Protein AF-A0A6A0AHC2-F1 (afdb_monomer)

pLDDT: mean 80.72, std 9.91, range [46.94, 94.19]

Structure (mmCIF, N/CA/C/O backbone):
data_AF-A0A6A0AHC2-F1
#
_entry.id   AF-A0A6A0AHC2-F1
#
loop_
_atom_site.group_PDB
_atom_site.id
_atom_site.type_symbol
_atom_site.label_atom_id
_atom_site.label_alt_id
_atom_site.label_comp_id
_atom_site.label_asym_id
_atom_site.label_entity_id
_atom_site.label_seq_id
_atom_site.pdbx_PDB_ins_code
_atom_site.Cartn_x
_atom_site.Cartn_y
_atom_site.Cartn_z
_atom_site.occupancy
_atom_site.B_iso_or_equiv
_atom_site.auth_seq_id
_atom_site.auth_comp_id
_atom_site.auth_asym_id
_atom_site.auth_atom_id
_atom_site.pdbx_PDB_model_num
ATOM 1 N N . ILE A 1 1 ? 33.670 33.023 11.248 1.00 64.44 1 ILE A N 1
ATOM 2 C CA . ILE A 1 1 ? 32.569 33.048 10.247 1.00 64.44 1 ILE A CA 1
ATOM 3 C C . ILE A 1 1 ? 31.585 31.890 10.475 1.00 64.44 1 ILE A C 1
ATOM 5 O O . ILE A 1 1 ? 30.412 32.166 10.676 1.00 64.44 1 ILE A O 1
ATOM 9 N N . HIS A 1 2 ? 32.031 30.631 10.586 1.00 77.00 2 HIS A N 1
ATOM 10 C CA . HIS A 1 2 ? 31.143 29.477 10.857 1.00 77.00 2 HIS A CA 1
ATOM 11 C C . HIS A 1 2 ? 30.308 29.580 12.150 1.00 77.00 2 HIS A C 1
ATOM 13 O O . HIS A 1 2 ? 29.114 29.308 12.127 1.00 77.00 2 HIS A O 1
ATOM 19 N N . TRP A 1 3 ? 30.888 30.061 13.255 1.00 86.94 3 TRP A N 1
ATOM 20 C CA . TRP A 1 3 ? 30.164 30.239 14.526 1.00 86.94 3 TRP A CA 1
ATOM 21 C C . TRP A 1 3 ? 28.989 31.235 14.431 1.00 86.94 3 TRP A C 1
ATOM 23 O O . TRP A 1 3 ? 27.957 31.042 15.065 1.00 86.94 3 TRP A O 1
ATOM 33 N N . PHE A 1 4 ? 29.102 32.272 13.593 1.00 85.88 4 PHE A N 1
ATOM 34 C CA . PHE A 1 4 ? 28.023 33.245 13.375 1.00 85.88 4 PHE A CA 1
ATOM 35 C C . PHE A 1 4 ? 26.820 32.609 12.658 1.00 85.88 4 PHE A C 1
ATOM 37 O O . PHE A 1 4 ? 25.674 32.862 13.017 1.00 85.88 4 PHE A O 1
ATOM 44 N N . SER A 1 5 ? 27.081 31.716 11.696 1.00 84.19 5 SER A N 1
ATOM 45 C CA . SER A 1 5 ? 26.040 30.938 11.013 1.00 84.19 5 SER A CA 1
ATOM 46 C C . SER A 1 5 ? 25.362 29.930 11.952 1.00 84.19 5 SER A C 1
ATOM 48 O O . SER A 1 5 ? 24.139 29.801 11.915 1.00 84.19 5 SER A O 1
ATOM 50 N N . ILE A 1 6 ? 26.123 29.295 12.854 1.00 89.31 6 ILE A N 1
ATOM 51 C CA . ILE A 1 6 ? 25.583 28.384 13.879 1.00 89.31 6 ILE A CA 1
ATOM 52 C C . ILE A 1 6 ? 24.640 29.132 14.827 1.00 89.31 6 ILE A C 1
ATOM 54 O O . ILE A 1 6 ? 23.524 28.674 15.062 1.00 89.31 6 ILE A O 1
ATOM 58 N N . ILE A 1 7 ? 25.041 30.308 15.321 1.00 93.56 7 ILE A N 1
ATOM 59 C CA . ILE A 1 7 ? 24.177 31.125 16.184 1.00 93.56 7 ILE A CA 1
ATOM 60 C C . ILE A 1 7 ? 22.896 31.525 15.448 1.00 93.56 7 ILE A C 1
ATOM 62 O O . ILE A 1 7 ? 21.807 31.364 15.993 1.00 93.56 7 ILE A O 1
ATOM 66 N N . ASN A 1 8 ? 23.006 32.015 14.213 1.00 86.06 8 ASN A N 1
ATOM 67 C CA . ASN A 1 8 ? 21.842 32.460 13.448 1.00 86.06 8 ASN A CA 1
ATOM 68 C C . ASN A 1 8 ? 20.851 31.309 13.174 1.00 86.06 8 ASN A C 1
ATOM 70 O O . ASN A 1 8 ? 19.637 31.479 13.291 1.00 86.06 8 ASN A O 1
ATOM 74 N N . SER A 1 9 ? 21.363 30.111 12.880 1.00 89.75 9 SER A N 1
ATOM 75 C CA . SER A 1 9 ? 20.544 28.903 12.716 1.00 89.75 9 SER A CA 1
ATOM 76 C C . SER A 1 9 ? 19.849 28.498 14.025 1.00 89.75 9 SER A C 1
ATOM 78 O O . SER A 1 9 ? 18.638 28.295 14.051 1.00 89.75 9 SER A O 1
ATOM 80 N N . CYS A 1 10 ? 20.562 28.492 15.156 1.00 90.56 10 CYS A N 1
ATOM 81 C CA . CYS A 1 10 ? 19.955 28.200 16.459 1.00 90.56 10 CYS A CA 1
ATOM 82 C C . CYS A 1 10 ? 18.846 29.198 16.829 1.00 90.56 10 CYS A C 1
ATOM 84 O O . CYS A 1 10 ? 17.780 28.797 17.297 1.00 90.56 10 CYS A O 1
ATOM 86 N N . VAL A 1 11 ? 19.068 30.495 16.599 1.00 92.88 11 VAL A N 1
ATOM 87 C CA . VAL A 1 11 ? 18.078 31.540 16.901 1.00 92.88 11 VAL A CA 1
ATOM 88 C C . VAL A 1 11 ? 16.830 31.382 16.033 1.00 92.88 11 VAL A C 1
ATOM 90 O O . VAL A 1 11 ? 15.716 31.427 16.551 1.00 92.88 11 VAL A O 1
ATOM 93 N N . THR A 1 12 ? 16.987 31.140 14.730 1.00 89.31 12 THR A N 1
ATOM 94 C CA . THR A 1 12 ? 15.845 30.945 13.820 1.00 89.31 12 THR A CA 1
ATOM 95 C C . THR A 1 12 ? 15.026 29.702 14.173 1.00 89.31 12 THR A C 1
ATOM 97 O O . THR A 1 12 ? 13.798 29.777 14.204 1.00 89.31 12 THR A O 1
ATOM 100 N N . VAL A 1 13 ? 15.670 28.592 14.544 1.00 91.56 13 VAL A N 1
ATOM 101 C CA . VAL A 1 13 ? 14.980 27.373 15.001 1.00 91.56 13 VAL A CA 1
ATOM 102 C C . VAL A 1 13 ? 14.196 27.617 16.294 1.00 91.56 13 VAL A C 1
ATOM 104 O O . VAL A 1 13 ? 13.041 27.198 16.398 1.00 91.56 13 VAL A O 1
ATOM 107 N N . LEU A 1 14 ? 14.767 28.333 17.267 1.00 92.56 14 LEU A N 1
ATOM 108 C CA . LEU A 1 14 ? 14.075 28.650 18.523 1.00 92.56 14 LEU A CA 1
ATOM 109 C C . LEU A 1 14 ? 12.879 29.586 18.307 1.00 92.56 14 LEU A C 1
ATOM 111 O O . LEU A 1 14 ? 11.823 29.387 18.906 1.00 92.56 14 LEU A O 1
ATOM 115 N N . LEU A 1 15 ? 13.004 30.572 17.418 1.00 89.94 15 LEU A N 1
ATOM 116 C CA . LEU A 1 15 ? 11.898 31.473 17.091 1.00 89.94 15 LEU A CA 1
ATOM 117 C C . LEU A 1 15 ? 10.761 30.747 16.364 1.00 89.94 15 LEU A C 1
ATOM 119 O O . LEU A 1 15 ? 9.598 30.932 16.719 1.00 89.94 15 LEU A O 1
ATOM 123 N N . LEU A 1 16 ? 11.080 29.887 15.392 1.00 87.12 16 LEU A N 1
ATOM 124 C CA . LEU A 1 16 ? 10.077 29.110 14.658 1.00 87.12 16 LEU A CA 1
ATOM 125 C C . LEU A 1 16 ? 9.365 28.095 15.558 1.00 87.12 16 LEU A C 1
ATOM 127 O O . LEU A 1 16 ? 8.139 27.993 15.522 1.00 87.12 16 LEU A O 1
ATOM 131 N N . THR A 1 17 ? 10.110 27.381 16.404 1.00 92.25 17 THR A N 1
ATOM 132 C CA . THR A 1 17 ? 9.527 26.429 17.365 1.00 92.25 17 THR A CA 1
ATOM 133 C C . THR A 1 17 ? 8.671 27.139 18.413 1.00 92.25 17 THR A C 1
ATOM 135 O O . THR A 1 17 ? 7.557 26.692 18.683 1.00 92.25 17 THR A O 1
ATOM 138 N N . GLY A 1 18 ? 9.118 28.286 18.936 1.00 94.19 18 GLY A N 1
ATOM 139 C CA . GLY A 1 18 ? 8.328 29.125 19.838 1.00 94.19 18 GLY A CA 1
ATOM 140 C C . GLY A 1 18 ? 7.034 29.621 19.190 1.00 94.19 18 GLY A C 1
ATOM 141 O O . GLY A 1 18 ? 5.955 29.477 19.764 1.00 94.19 18 GLY A O 1
ATOM 142 N N . PHE A 1 19 ? 7.110 30.138 17.963 1.00 92.94 19 PHE A N 1
ATOM 143 C CA . PHE A 1 19 ? 5.937 30.596 17.222 1.00 92.94 19 PHE A CA 1
ATOM 144 C C . PHE A 1 19 ? 4.922 29.464 17.005 1.00 92.94 19 PHE A C 1
ATOM 146 O O . PHE A 1 19 ? 3.750 29.617 17.361 1.00 92.94 19 PHE A O 1
ATOM 153 N N . LEU A 1 20 ? 5.370 28.296 16.534 1.00 88.38 20 LEU A N 1
ATOM 154 C CA . LEU A 1 20 ? 4.515 27.115 16.375 1.00 88.38 20 LEU A CA 1
ATOM 155 C C . LEU A 1 20 ? 3.888 26.671 17.702 1.00 88.38 20 LEU A C 1
ATOM 157 O O . LEU A 1 20 ? 2.686 26.411 17.751 1.00 88.38 20 LEU A O 1
ATOM 161 N N . ALA A 1 21 ? 4.662 26.649 18.790 1.00 92.25 21 ALA A N 1
ATOM 162 C CA . ALA A 1 21 ? 4.165 26.291 20.115 1.00 92.25 21 ALA A CA 1
ATOM 163 C C . ALA A 1 21 ? 3.078 27.261 20.605 1.00 92.25 21 ALA A C 1
ATOM 165 O O . ALA A 1 21 ? 2.083 26.825 21.183 1.00 92.25 21 ALA A O 1
ATOM 166 N N . THR A 1 22 ? 3.211 28.568 20.342 1.00 91.81 22 THR A N 1
ATOM 167 C CA . THR A 1 22 ? 2.172 29.546 20.708 1.00 91.81 22 THR A CA 1
ATOM 168 C C . THR A 1 22 ? 0.887 29.373 19.902 1.00 91.81 22 THR A C 1
ATOM 170 O O . THR A 1 22 ? -0.197 29.462 20.481 1.00 91.81 22 THR A O 1
ATOM 173 N N . ILE A 1 23 ? 0.983 29.084 18.598 1.00 92.69 23 ILE A N 1
ATOM 174 C CA . ILE A 1 23 ? -0.183 28.778 17.760 1.00 92.69 23 ILE A CA 1
ATOM 175 C C . ILE A 1 23 ? -0.870 27.518 18.283 1.00 92.69 23 ILE A C 1
ATOM 177 O O . ILE A 1 23 ? -2.073 27.543 18.533 1.00 92.69 23 ILE A O 1
ATOM 181 N N . LEU A 1 24 ? -0.106 26.450 18.524 1.00 90.06 24 LEU A N 1
ATOM 182 C CA . 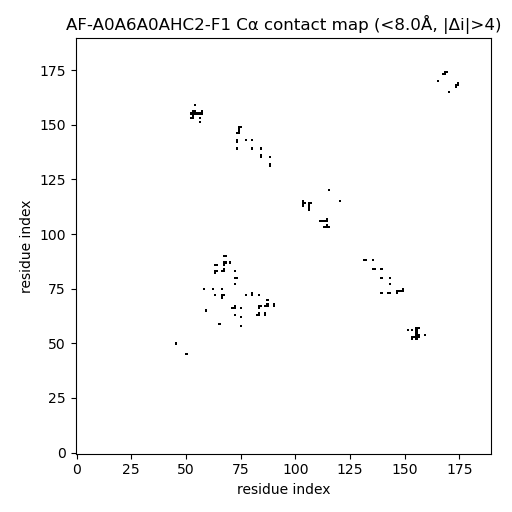LEU A 1 24 ? -0.640 25.188 19.027 1.00 90.06 24 LEU A CA 1
ATOM 183 C C . LEU A 1 24 ? -1.306 25.365 20.396 1.00 90.06 24 LEU A C 1
ATOM 185 O O . LEU A 1 24 ? -2.419 24.894 20.592 1.00 90.06 24 LEU A O 1
ATOM 189 N N . MET A 1 25 ? -0.678 26.096 21.323 1.00 90.81 25 MET A N 1
ATOM 190 C CA . MET A 1 25 ? -1.268 26.387 22.632 1.00 90.81 25 MET A CA 1
ATOM 191 C C . MET A 1 25 ? -2.547 27.219 22.529 1.00 90.81 25 MET A C 1
ATOM 193 O O . MET A 1 25 ? -3.477 26.993 23.301 1.00 90.81 25 MET A O 1
ATOM 197 N N . ARG A 1 26 ? -2.622 28.172 21.593 1.00 88.75 26 ARG A N 1
ATOM 198 C CA . ARG A 1 26 ? -3.848 28.947 21.360 1.00 88.75 26 ARG A CA 1
ATOM 199 C C . ARG A 1 26 ? -4.970 28.075 20.807 1.00 88.75 26 ARG A C 1
ATOM 201 O O . ARG A 1 26 ? -6.083 28.176 21.309 1.00 88.75 26 ARG A O 1
ATOM 208 N N . VAL A 1 27 ? -4.672 27.206 19.840 1.00 89.62 27 VAL A N 1
ATOM 209 C CA . VAL A 1 27 ? -5.643 26.251 19.282 1.00 89.62 27 VAL A CA 1
ATOM 210 C C . VAL A 1 27 ? -6.107 25.273 20.356 1.00 89.62 27 VAL A C 1
ATOM 212 O O . VAL A 1 27 ? -7.303 25.140 20.568 1.00 89.62 27 VAL A O 1
ATOM 215 N N . LEU A 1 28 ? -5.182 24.675 21.109 1.00 89.31 28 LEU A N 1
ATOM 216 C CA . LEU A 1 28 ? -5.501 23.719 22.168 1.00 89.31 28 LEU A CA 1
ATOM 217 C C . LEU A 1 28 ? -6.373 24.348 23.260 1.00 89.31 28 LEU A C 1
ATOM 219 O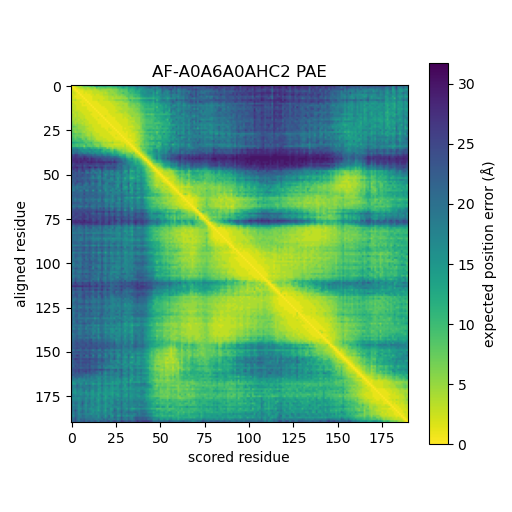 O . LEU A 1 28 ? -7.345 23.741 23.695 1.00 89.31 28 LEU A O 1
ATOM 223 N N . LYS A 1 29 ? -6.051 25.573 23.699 1.00 87.19 29 LYS A N 1
ATOM 224 C CA . LYS A 1 29 ? -6.864 26.291 24.691 1.00 87.19 29 LYS A CA 1
ATOM 225 C C . LYS A 1 29 ? -8.244 26.653 24.148 1.00 87.19 29 LYS A C 1
ATOM 227 O O . LYS A 1 29 ? -9.215 26.542 24.890 1.00 87.19 29 LYS A O 1
ATOM 232 N N . ALA A 1 30 ? -8.336 27.079 22.887 1.00 84.19 30 ALA A N 1
ATOM 233 C CA . ALA A 1 30 ? -9.612 27.377 22.240 1.00 84.19 30 ALA A CA 1
ATOM 234 C C . ALA A 1 30 ? -10.483 26.119 22.094 1.00 84.19 30 ALA A C 1
ATOM 236 O O . ALA A 1 30 ? -11.672 26.166 22.405 1.00 84.19 30 ALA A O 1
ATOM 237 N N . ASP A 1 31 ? -9.884 24.995 21.700 1.00 80.44 31 ASP A N 1
ATOM 238 C CA . ASP A 1 31 ? -10.564 23.706 21.601 1.00 80.44 31 ASP A CA 1
ATOM 239 C C . ASP A 1 31 ? -11.018 23.226 22.981 1.00 80.44 31 ASP A C 1
ATOM 241 O O . ASP A 1 31 ? -12.183 22.883 23.151 1.00 80.44 31 ASP A O 1
ATOM 245 N N . PHE A 1 32 ? -10.151 23.281 23.996 1.00 79.50 32 PHE A N 1
ATOM 246 C CA . PHE A 1 32 ? -10.504 22.864 25.354 1.00 79.50 32 PHE A CA 1
ATOM 247 C C . PHE A 1 32 ? -11.664 23.689 25.926 1.00 79.50 32 PHE A C 1
ATOM 249 O O . PHE A 1 32 ? -12.626 23.120 26.427 1.00 79.50 32 PHE A O 1
ATOM 256 N N . LEU A 1 33 ? -11.624 25.021 25.784 1.00 80.25 33 LEU A N 1
ATOM 257 C CA . LEU A 1 33 ? -12.705 25.914 26.225 1.00 80.25 33 LEU A CA 1
ATOM 258 C C . LEU A 1 33 ? -14.030 25.634 25.511 1.00 80.25 33 LEU A C 1
ATOM 260 O O . LEU A 1 33 ? -15.089 25.738 26.129 1.00 80.25 33 LEU A O 1
ATOM 264 N N . LYS A 1 34 ? -13.978 25.283 24.223 1.00 74.88 34 LYS A N 1
ATOM 265 C CA . LYS A 1 34 ? -15.156 24.871 23.462 1.00 74.88 34 LYS A CA 1
ATOM 266 C C . LYS A 1 34 ? -15.763 23.590 24.046 1.00 74.88 34 LYS A C 1
ATOM 268 O O . LYS A 1 34 ? -16.954 23.578 24.329 1.00 74.88 34 LYS A O 1
ATOM 273 N N . TYR A 1 35 ? -14.946 22.567 24.305 1.00 62.09 35 TYR A N 1
ATOM 274 C CA . TYR A 1 35 ? -15.419 21.305 24.888 1.00 62.09 35 TYR A CA 1
ATOM 275 C C . TYR A 1 35 ? -15.929 21.461 26.328 1.00 62.09 35 TYR A C 1
ATOM 277 O O . TYR A 1 35 ? -16.951 20.877 26.671 1.00 62.09 35 TYR A O 1
ATOM 285 N N . SER A 1 36 ? -15.279 22.284 27.161 1.00 70.88 36 SER A N 1
ATOM 286 C CA . SER A 1 36 ? -15.748 22.552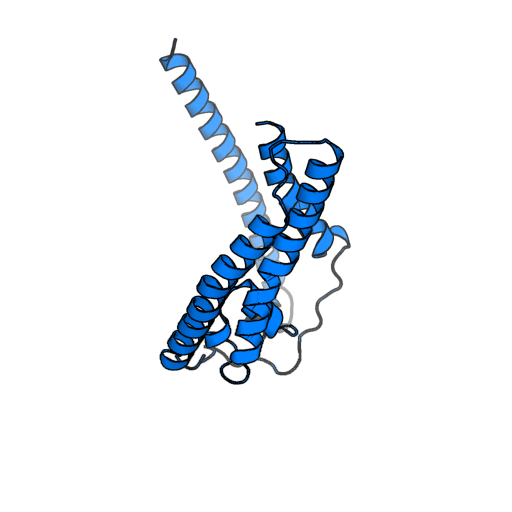 28.530 1.00 70.88 36 SER A CA 1
ATOM 287 C C . SER A 1 36 ? -17.081 23.305 28.569 1.00 70.88 36 SER A C 1
ATOM 289 O O . SER A 1 36 ? -17.848 23.146 29.513 1.00 70.88 36 SER A O 1
ATOM 291 N N . ARG A 1 37 ? -17.363 24.153 27.570 1.00 63.72 37 ARG A N 1
ATOM 292 C CA . ARG A 1 37 ? -18.635 24.883 27.473 1.00 63.72 37 ARG A CA 1
ATOM 293 C C . ARG A 1 37 ? -19.777 23.984 26.998 1.00 63.72 37 ARG A C 1
ATOM 295 O O . ARG A 1 37 ? -20.886 24.145 27.498 1.00 63.72 37 ARG A O 1
ATOM 302 N N . ASP A 1 38 ? -19.495 23.050 26.092 1.00 59.41 38 ASP A N 1
ATOM 303 C CA . ASP A 1 38 ? -20.466 22.051 25.627 1.00 59.41 38 ASP A CA 1
ATOM 304 C C . ASP A 1 38 ? -20.850 21.056 26.746 1.00 59.41 38 ASP A C 1
ATOM 306 O O . ASP A 1 38 ? -21.986 20.605 26.785 1.00 59.41 38 ASP A O 1
ATOM 310 N N . GLU A 1 39 ? -19.967 20.771 27.716 1.00 56.72 39 GLU A N 1
ATOM 311 C CA . GLU A 1 39 ? -20.311 19.957 28.903 1.00 56.72 39 GLU A CA 1
ATOM 312 C C . GLU A 1 39 ? -21.292 20.642 29.878 1.00 56.72 39 GLU A C 1
ATOM 314 O O . GLU A 1 39 ? -21.955 19.962 30.659 1.00 56.72 39 GLU A O 1
ATOM 319 N N . ALA A 1 40 ? -21.400 21.977 29.863 1.00 60.00 40 ALA A N 1
ATOM 320 C CA . ALA A 1 40 ? -22.186 22.741 30.840 1.00 60.00 40 ALA A CA 1
ATOM 321 C C . ALA A 1 40 ? -23.644 23.021 30.412 1.00 60.00 40 ALA A C 1
ATOM 323 O O . ALA A 1 40 ? -24.396 23.627 31.179 1.00 60.00 40 ALA A O 1
ATOM 324 N N . GLY A 1 41 ? -24.052 22.616 29.205 1.00 55.19 41 GLY A N 1
ATOM 325 C CA . GLY A 1 41 ? -25.389 22.854 28.662 1.00 55.19 41 GLY A CA 1
ATOM 326 C C . GLY A 1 41 ? -26.076 21.578 28.180 1.00 55.19 41 GLY A C 1
ATOM 327 O O . GLY A 1 41 ? -25.859 21.191 27.047 1.00 55.19 41 GLY A O 1
ATOM 328 N N . ILE A 1 42 ? -26.963 21.032 29.021 1.00 47.34 42 ILE A N 1
ATOM 329 C CA . ILE A 1 42 ? -28.181 20.266 28.675 1.00 47.34 42 ILE A CA 1
ATOM 330 C C . ILE A 1 42 ? -27.993 18.948 27.880 1.00 47.34 42 ILE A C 1
ATOM 332 O O . ILE A 1 42 ? -27.667 18.953 26.702 1.00 47.34 42 ILE A O 1
ATOM 336 N N . ASP A 1 43 ? -28.386 17.855 28.547 1.00 46.94 43 ASP A N 1
ATOM 337 C CA . ASP A 1 43 ? -28.855 16.554 28.038 1.00 46.94 43 ASP A CA 1
ATOM 338 C C . ASP A 1 43 ? -27.899 15.634 27.250 1.00 46.94 43 ASP A C 1
ATOM 340 O O . ASP A 1 43 ? -27.075 16.026 26.431 1.00 46.94 43 ASP A O 1
ATOM 344 N N . GLU A 1 44 ? -28.031 14.340 27.556 1.00 51.00 44 GLU A N 1
ATOM 345 C CA . GLU A 1 44 ? -27.262 13.202 27.051 1.00 51.00 44 GLU A CA 1
ATOM 346 C C . GLU A 1 44 ? -27.374 13.015 25.524 1.00 51.00 44 GLU A C 1
ATOM 348 O O . GLU A 1 44 ? -28.014 12.089 25.034 1.00 51.00 44 GLU A O 1
ATOM 353 N N . GLU A 1 45 ? -26.659 13.811 24.739 1.00 53.75 45 GLU A N 1
ATOM 354 C CA . GLU A 1 45 ? -26.066 13.304 23.504 1.00 53.75 45 GLU A CA 1
ATOM 355 C C . GLU A 1 45 ? -24.622 12.939 23.828 1.00 53.75 45 GLU A C 1
ATOM 357 O O . GLU A 1 45 ? -23.748 13.803 23.900 1.00 53.75 45 GLU A O 1
ATOM 362 N N . GLU A 1 46 ? -24.364 11.649 24.094 1.00 52.03 46 GLU A N 1
ATOM 363 C CA . GLU A 1 46 ? -23.010 11.090 24.183 1.00 52.03 46 GLU A CA 1
ATOM 364 C C . GLU A 1 46 ? -22.112 11.781 23.148 1.00 52.03 46 GLU A C 1
ATOM 366 O O . GLU A 1 46 ? -22.292 11.622 21.943 1.00 52.03 46 GLU A O 1
ATOM 371 N N . SER A 1 47 ? -21.183 12.618 23.619 1.00 58.62 47 SER A N 1
ATOM 372 C CA . SER A 1 47 ? -20.353 13.451 22.748 1.00 58.62 47 SER A CA 1
ATOM 373 C C . SER A 1 47 ? -19.850 12.646 21.546 1.00 58.62 47 SER A C 1
ATOM 375 O O . SER A 1 47 ? -19.340 11.543 21.726 1.00 58.62 47 SER A O 1
ATOM 377 N N . GLY A 1 48 ? -20.005 13.160 20.322 1.00 63.38 48 GLY A N 1
ATOM 378 C CA . GLY A 1 48 ? -19.877 12.389 19.075 1.00 63.38 48 GLY A CA 1
ATOM 379 C C . GLY A 1 48 ? -18.591 11.567 18.894 1.00 63.38 48 GLY A C 1
ATOM 380 O O . GLY A 1 48 ? -18.578 10.644 18.079 1.00 63.38 48 GLY A O 1
ATOM 381 N N . TRP A 1 49 ? -17.517 11.868 19.635 1.00 65.12 49 TRP A N 1
ATOM 382 C CA . TRP A 1 49 ? -16.286 11.069 19.698 1.00 65.12 49 TRP A CA 1
ATOM 383 C C . TRP A 1 49 ? -16.440 9.780 20.520 1.00 65.12 49 TRP A C 1
ATOM 385 O O . TRP A 1 49 ? -15.808 8.780 20.194 1.00 65.12 49 TRP A O 1
ATOM 395 N N . LYS A 1 50 ? -17.310 9.758 21.537 1.00 67.00 50 LYS A N 1
ATOM 396 C CA . LYS A 1 50 ? -17.672 8.548 22.280 1.00 67.00 50 LYS A CA 1
ATOM 397 C C . LYS A 1 50 ? -18.305 7.545 21.333 1.00 67.00 50 LYS A C 1
ATOM 399 O O . LYS A 1 50 ? -17.824 6.426 21.276 1.00 67.00 50 LYS A O 1
ATOM 404 N N . TYR A 1 51 ? -19.240 7.942 20.468 1.00 66.56 51 TYR A N 1
ATOM 405 C CA . TYR A 1 51 ? -19.816 7.047 19.450 1.00 66.56 51 TYR A CA 1
ATOM 406 C C . TYR A 1 51 ? -18.801 6.479 18.444 1.00 66.56 51 TYR A C 1
ATOM 408 O O . TYR A 1 51 ? -19.047 5.421 17.865 1.00 66.56 51 TYR A O 1
ATOM 416 N N . VAL A 1 52 ? -17.640 7.122 18.260 1.00 72.75 52 VAL A N 1
ATOM 417 C CA . VAL A 1 52 ? -16.599 6.643 17.333 1.00 72.75 52 VAL A CA 1
ATOM 418 C C . VAL A 1 52 ? -16.061 5.279 17.764 1.00 72.75 52 VAL A C 1
ATOM 420 O O . VAL A 1 52 ? -15.741 4.470 16.899 1.00 72.75 52 VAL A O 1
ATOM 423 N N . HIS A 1 53 ? -16.044 4.956 19.063 1.00 74.50 53 HIS A N 1
ATOM 424 C CA . HIS A 1 53 ? -15.548 3.658 19.539 1.00 74.50 53 HIS A CA 1
ATOM 425 C C . HIS A 1 53 ? -16.274 2.458 18.895 1.00 74.50 53 HIS A C 1
ATOM 427 O O . HIS A 1 53 ? -15.642 1.435 18.641 1.00 74.50 53 HIS A O 1
ATOM 433 N N . GLY A 1 54 ? -17.571 2.592 18.585 1.00 73.25 54 GLY A N 1
ATOM 434 C CA . GLY A 1 54 ? -18.386 1.547 17.957 1.00 73.25 54 GLY A CA 1
ATOM 435 C C . GLY A 1 54 ? -18.179 1.409 16.444 1.00 73.25 54 GLY A C 1
ATOM 436 O O . GLY A 1 54 ? -18.561 0.385 15.873 1.00 73.25 54 GLY A O 1
ATOM 437 N N . ASP A 1 55 ? -17.554 2.406 15.814 1.00 77.12 55 ASP A N 1
ATOM 438 C CA . ASP A 1 55 ? -17.235 2.438 14.382 1.00 77.12 55 ASP A CA 1
ATOM 439 C C . ASP A 1 55 ? -15.742 2.177 14.099 1.00 77.12 55 ASP A C 1
ATOM 441 O O . ASP A 1 55 ? -15.404 1.718 13.010 1.00 77.12 55 ASP A O 1
ATOM 445 N N . VAL A 1 56 ? -14.843 2.404 15.070 1.00 77.69 56 VAL A N 1
ATOM 446 C CA . VAL A 1 56 ? -13.374 2.256 14.922 1.00 77.69 56 VAL A CA 1
ATOM 447 C C . VAL A 1 56 ? -12.964 0.859 14.468 1.00 77.69 56 VAL A C 1
ATOM 449 O O . VAL A 1 56 ? -12.084 0.717 13.623 1.00 77.69 56 VAL A O 1
ATOM 452 N N . PHE A 1 57 ? -13.599 -0.178 15.012 1.00 80.50 57 PHE A N 1
ATOM 453 C CA . PHE A 1 57 ? -13.262 -1.570 14.697 1.00 80.50 57 PHE A CA 1
ATOM 454 C C . PHE A 1 57 ? -14.140 -2.170 13.602 1.00 80.50 57 PHE A C 1
ATOM 456 O O . PHE A 1 57 ? -14.144 -3.385 13.394 1.00 80.50 57 PHE A O 1
ATOM 463 N N . ARG A 1 58 ? -14.899 -1.333 12.892 1.00 78.69 58 ARG A N 1
ATOM 464 C CA . ARG A 1 58 ? -15.706 -1.788 11.773 1.00 78.69 58 ARG A CA 1
ATOM 465 C C . ARG A 1 58 ? -14.840 -1.951 10.530 1.00 78.69 58 ARG A C 1
ATOM 467 O O . ARG A 1 58 ? -14.076 -1.067 10.155 1.00 78.69 58 ARG A O 1
ATOM 474 N N . PHE A 1 59 ? -15.011 -3.076 9.842 1.00 77.38 59 PHE A N 1
ATOM 475 C CA . PHE A 1 59 ? -14.342 -3.296 8.565 1.00 77.38 59 PHE A CA 1
ATOM 476 C C . PHE A 1 59 ? -14.848 -2.307 7.501 1.00 77.38 59 PHE A C 1
ATOM 478 O O . PHE A 1 59 ? -16.063 -2.109 7.382 1.00 77.38 59 PHE A O 1
ATOM 485 N N . PRO A 1 60 ? -13.948 -1.707 6.701 1.00 79.44 60 PRO A N 1
ATOM 486 C CA . PRO A 1 60 ? -14.337 -0.769 5.655 1.00 79.44 60 PRO A CA 1
ATOM 487 C C . PRO A 1 60 ? -15.163 -1.465 4.555 1.00 79.44 60 PRO A C 1
ATOM 489 O O . PRO A 1 60 ? -14.998 -2.667 4.321 1.00 79.44 60 PRO A O 1
ATOM 492 N N . PRO A 1 61 ? -16.019 -0.726 3.820 1.00 77.44 61 PRO A N 1
ATOM 493 C CA . PRO A 1 61 ? -16.873 -1.300 2.774 1.00 77.44 61 PRO A CA 1
ATOM 494 C C . PRO A 1 61 ? -16.059 -1.963 1.650 1.00 77.44 61 PRO A C 1
ATOM 496 O O . PRO A 1 61 ? -16.427 -3.027 1.158 1.00 77.44 61 PRO A O 1
ATOM 499 N N . ALA A 1 62 ? -14.904 -1.386 1.301 1.00 79.81 62 ALA A N 1
ATOM 500 C CA . ALA A 1 62 ? -13.964 -1.916 0.313 1.00 79.81 62 ALA A CA 1
ATOM 501 C C . ALA A 1 62 ? -12.780 -2.662 0.962 1.00 79.81 62 ALA A C 1
ATOM 503 O O . ALA A 1 62 ? -11.624 -2.483 0.576 1.00 79.81 62 ALA A O 1
ATOM 504 N N . LYS A 1 63 ? -13.061 -3.508 1.959 1.00 75.81 63 LYS A N 1
ATOM 505 C CA . LYS A 1 63 ? -12.049 -4.238 2.744 1.00 75.81 63 LYS A CA 1
ATOM 506 C C . LYS A 1 63 ? -11.000 -4.985 1.920 1.00 75.81 63 LYS A C 1
ATOM 508 O O . LYS A 1 63 ? -9.832 -4.884 2.259 1.00 75.81 63 LYS A O 1
ATOM 513 N N . ASN A 1 64 ? -11.359 -5.637 0.813 1.00 80.31 64 ASN A N 1
ATOM 514 C CA . ASN A 1 64 ? -10.385 -6.357 -0.027 1.00 80.31 64 ASN A CA 1
ATOM 515 C C . ASN A 1 64 ? -9.331 -5.446 -0.650 1.00 80.31 64 ASN A C 1
ATOM 517 O O . ASN A 1 64 ? -8.147 -5.758 -0.632 1.00 80.31 64 ASN A O 1
ATOM 521 N N . LEU A 1 65 ? -9.767 -4.309 -1.197 1.00 80.38 65 LEU A N 1
ATOM 522 C CA . LEU A 1 65 ? -8.865 -3.344 -1.820 1.00 80.38 65 LEU A CA 1
ATOM 523 C C . LEU A 1 65 ? -7.969 -2.707 -0.763 1.00 80.38 65 LEU A C 1
ATOM 525 O O . LEU A 1 65 ? -6.765 -2.601 -0.960 1.00 80.38 65 LEU A O 1
ATOM 529 N N . PHE A 1 66 ? -8.548 -2.350 0.384 1.00 79.00 66 PHE A N 1
ATOM 530 C CA . PHE A 1 66 ? -7.790 -1.816 1.508 1.00 79.00 66 PHE A CA 1
ATOM 531 C C . PHE A 1 66 ? -6.745 -2.820 2.020 1.00 79.00 66 PHE A C 1
ATOM 533 O O . PHE A 1 66 ? -5.577 -2.475 2.165 1.00 79.00 66 PHE A O 1
ATOM 540 N N . CYS A 1 67 ? -7.131 -4.084 2.204 1.00 79.12 67 CYS A N 1
ATOM 541 C CA . CYS A 1 67 ? -6.217 -5.161 2.583 1.00 79.12 67 CYS A CA 1
ATOM 542 C C . CYS A 1 67 ? -5.105 -5.362 1.555 1.00 79.12 67 CYS A C 1
ATOM 544 O O . CYS A 1 67 ? -3.959 -5.577 1.939 1.00 79.12 67 CYS A O 1
ATOM 546 N N . ALA A 1 68 ? -5.433 -5.284 0.263 1.00 80.44 68 ALA A N 1
ATOM 547 C CA . ALA A 1 68 ? -4.459 -5.424 -0.808 1.00 80.44 68 ALA A CA 1
ATOM 548 C C . ALA A 1 68 ? -3.436 -4.275 -0.821 1.00 80.44 68 ALA A C 1
ATOM 550 O O . ALA A 1 68 ? -2.260 -4.535 -1.060 1.00 80.44 68 ALA A O 1
ATOM 551 N N . PHE A 1 69 ? -3.869 -3.044 -0.517 1.00 78.69 69 PHE A N 1
ATOM 552 C CA . PHE A 1 69 ? -3.017 -1.851 -0.417 1.00 78.69 69 PHE A CA 1
ATOM 553 C C . PHE A 1 69 ? -2.168 -1.778 0.860 1.00 78.69 69 PHE A C 1
ATOM 555 O O . PHE A 1 69 ? -1.095 -1.185 0.849 1.00 78.69 69 PHE A O 1
ATOM 562 N N . VAL A 1 70 ? -2.663 -2.292 1.986 1.00 77.50 70 VAL A N 1
ATOM 563 C CA . VAL A 1 70 ? -1.960 -2.197 3.280 1.00 77.50 70 VAL A CA 1
ATOM 564 C C . VAL A 1 70 ? -1.145 -3.463 3.568 1.00 77.50 70 VAL A C 1
ATOM 566 O O . VAL A 1 70 ? -0.211 -3.436 4.362 1.00 77.50 70 VAL A O 1
ATOM 569 N N . GLY A 1 71 ? -1.470 -4.583 2.915 1.00 70.31 71 GLY A N 1
ATOM 570 C CA . GLY A 1 71 ? -0.815 -5.875 3.136 1.00 70.31 71 GLY A CA 1
ATOM 571 C C . GLY A 1 71 ? -1.304 -6.618 4.387 1.00 70.31 71 GLY A C 1
ATOM 572 O O . GLY A 1 71 ? -0.739 -7.645 4.749 1.00 70.31 71 GLY A O 1
ATOM 573 N N . THR A 1 72 ? -2.373 -6.153 5.041 1.00 70.38 72 THR A N 1
ATOM 574 C CA . THR A 1 72 ? -2.928 -6.705 6.298 1.00 70.38 72 THR A CA 1
ATOM 575 C C . THR A 1 72 ? -4.062 -7.715 6.077 1.00 70.38 72 THR A C 1
ATOM 577 O O . THR A 1 72 ? -4.914 -7.931 6.942 1.00 70.38 72 THR A O 1
ATOM 580 N N . GLY A 1 73 ? -4.093 -8.366 4.910 1.00 67.62 73 GLY A N 1
ATOM 581 C CA . GLY A 1 73 ? -5.201 -9.240 4.504 1.00 67.62 73 GLY A CA 1
ATOM 582 C C . GLY A 1 73 ? -5.473 -10.413 5.449 1.00 67.62 73 GLY A C 1
ATOM 583 O O . GLY A 1 73 ? -6.619 -10.832 5.574 1.00 67.62 73 GLY A O 1
ATOM 584 N N . THR A 1 74 ? -4.459 -10.901 6.166 1.00 62.94 74 THR A N 1
ATOM 585 C CA . THR A 1 74 ? -4.571 -12.044 7.091 1.00 62.94 74 THR A CA 1
ATOM 586 C C . THR A 1 74 ? -5.271 -11.688 8.403 1.00 62.94 74 THR A C 1
ATOM 588 O O . THR A 1 74 ? -5.897 -12.554 9.010 1.00 62.94 74 THR A O 1
ATOM 591 N N . GLN A 1 75 ? -5.197 -10.420 8.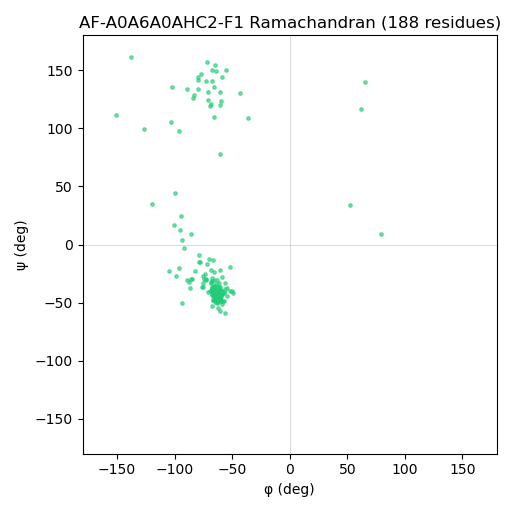821 1.00 64.31 75 GLN A N 1
ATOM 592 C CA . GLN A 1 75 ? -5.826 -9.906 10.042 1.00 64.31 75 GLN A CA 1
ATOM 593 C C . GLN A 1 75 ? -7.286 -9.504 9.812 1.00 64.31 75 GLN A C 1
ATOM 595 O O . GLN A 1 75 ? -8.093 -9.574 10.736 1.00 64.31 75 GLN A O 1
ATOM 600 N N . MET A 1 76 ? -7.629 -9.076 8.592 1.00 63.03 76 MET A N 1
ATOM 601 C CA . MET A 1 76 ? -8.956 -8.538 8.281 1.00 63.03 76 MET A CA 1
ATOM 602 C C . MET A 1 76 ? -9.899 -9.553 7.618 1.00 63.03 76 MET A C 1
ATOM 604 O O . MET A 1 76 ? -11.109 -9.437 7.796 1.00 63.03 76 MET A O 1
ATOM 608 N N . GLU A 1 77 ? -9.393 -10.561 6.894 1.00 60.81 77 GLU A N 1
ATOM 609 C CA . GLU A 1 77 ? -10.215 -11.626 6.304 1.00 60.81 77 GLU A CA 1
ATOM 610 C C . GLU A 1 77 ? -9.453 -12.955 6.161 1.00 60.81 77 GLU A C 1
ATOM 612 O O . GLU A 1 77 ? -8.593 -13.119 5.299 1.00 60.81 77 GLU A O 1
ATOM 617 N N . GLY A 1 78 ? -9.849 -13.966 6.939 1.00 59.06 78 GLY A N 1
ATOM 618 C CA . GLY A 1 78 ? -9.389 -15.348 6.738 1.00 59.06 78 GLY A CA 1
ATOM 619 C C . GLY A 1 78 ? -10.084 -16.102 5.594 1.00 59.06 78 GLY A C 1
ATOM 620 O O . GLY A 1 78 ? -9.585 -17.138 5.162 1.00 59.06 78 GLY A O 1
ATOM 621 N N . GLU A 1 79 ? -11.219 -15.597 5.097 1.00 64.25 79 GLU A N 1
ATOM 622 C CA . GLU A 1 79 ? -12.126 -16.341 4.205 1.00 64.25 79 GLU A CA 1
ATOM 623 C C . GLU A 1 79 ? -11.741 -16.233 2.713 1.00 64.25 79 GLU A C 1
ATOM 625 O O . GLU A 1 79 ? -11.821 -17.213 1.978 1.00 64.25 79 GLU A O 1
ATOM 630 N N . LEU A 1 80 ? -11.268 -15.066 2.247 1.00 75.38 80 LEU A N 1
ATOM 631 C CA . LEU A 1 80 ? -11.001 -14.782 0.819 1.00 75.38 80 LEU A CA 1
ATOM 632 C C . LEU A 1 80 ? -9.526 -14.436 0.545 1.00 75.38 80 LEU A C 1
ATOM 634 O O . LEU A 1 80 ? -9.200 -13.637 -0.334 1.00 75.38 80 LEU A O 1
ATOM 638 N N . TRP A 1 81 ? -8.622 -15.082 1.286 1.00 75.44 81 TRP A N 1
ATOM 639 C CA . TRP A 1 81 ? -7.172 -14.852 1.257 1.00 75.44 81 TRP A CA 1
ATOM 640 C C . TRP A 1 81 ? -6.547 -14.965 -0.148 1.00 75.44 81 TRP A C 1
ATOM 642 O O . TRP A 1 81 ? -5.694 -14.155 -0.504 1.00 75.44 81 TRP A O 1
ATOM 652 N N . VAL A 1 82 ? -7.025 -15.896 -0.984 1.00 81.25 82 VAL A N 1
ATOM 653 C CA . VAL A 1 82 ? -6.553 -16.064 -2.375 1.00 81.25 82 VAL A CA 1
ATOM 654 C C . VAL A 1 82 ? -6.857 -14.828 -3.222 1.00 81.25 82 VAL A C 1
ATOM 656 O O . VAL A 1 82 ? -6.002 -14.362 -3.973 1.00 81.25 82 VAL A O 1
ATOM 659 N N . ARG A 1 83 ? -8.059 -14.253 -3.081 1.00 82.75 83 ARG A N 1
ATOM 660 C CA . ARG A 1 83 ? -8.449 -13.043 -3.816 1.00 82.75 83 ARG A CA 1
ATOM 661 C C . ARG A 1 83 ? -7.588 -11.852 -3.406 1.00 82.75 83 ARG A C 1
ATOM 663 O O . ARG A 1 83 ? -7.191 -11.083 -4.274 1.00 82.75 83 ARG A O 1
ATOM 670 N N . ASN A 1 84 ? -7.285 -11.711 -2.116 1.00 81.50 84 ASN A N 1
ATOM 671 C CA . ASN A 1 84 ? -6.417 -10.634 -1.638 1.00 81.50 84 ASN A CA 1
ATOM 672 C C . ASN A 1 84 ? -4.985 -10.777 -2.162 1.00 81.50 84 ASN A C 1
ATOM 674 O O . ASN A 1 84 ? -4.434 -9.783 -2.614 1.00 81.50 84 ASN A O 1
ATOM 678 N N . ILE A 1 85 ? -4.423 -11.992 -2.200 1.00 82.62 85 ILE A N 1
ATOM 679 C CA . ILE A 1 85 ? -3.105 -12.238 -2.814 1.00 82.62 85 ILE A CA 1
ATOM 680 C C . ILE A 1 85 ? -3.095 -11.789 -4.278 1.00 82.62 85 ILE A C 1
ATOM 682 O O . ILE A 1 85 ? -2.206 -11.045 -4.686 1.00 82.62 85 ILE A O 1
ATOM 686 N N . LEU A 1 86 ? -4.106 -12.189 -5.058 1.00 84.00 86 LEU A N 1
ATOM 687 C CA . LEU A 1 86 ? -4.209 -11.788 -6.462 1.00 84.00 86 LEU A CA 1
ATOM 688 C C . LEU A 1 86 ? -4.341 -10.266 -6.603 1.00 84.00 86 LEU A C 1
ATOM 690 O O . LEU A 1 86 ? -3.631 -9.663 -7.404 1.00 84.00 86 LEU A O 1
ATOM 694 N N . LEU A 1 87 ? -5.198 -9.628 -5.800 1.00 85.19 87 LEU A N 1
ATOM 695 C CA . LEU A 1 87 ? -5.362 -8.173 -5.816 1.00 85.19 87 LEU A CA 1
ATOM 696 C C . LEU A 1 87 ? -4.055 -7.449 -5.476 1.00 85.19 87 LEU A C 1
ATOM 698 O O . LEU A 1 87 ? -3.692 -6.533 -6.204 1.00 85.19 87 LEU A O 1
ATOM 702 N N . THR A 1 88 ? -3.315 -7.874 -4.448 1.00 83.69 88 THR A N 1
ATOM 703 C CA . THR A 1 88 ? -2.005 -7.298 -4.103 1.00 83.69 88 THR A CA 1
ATOM 704 C C . THR A 1 88 ? -1.019 -7.428 -5.262 1.00 83.69 88 THR A C 1
ATOM 706 O O . THR A 1 88 ? -0.329 -6.466 -5.589 1.00 83.69 88 THR A O 1
ATOM 709 N N . CYS A 1 89 ? -0.983 -8.575 -5.946 1.00 81.69 89 CYS A N 1
ATOM 710 C CA . CYS A 1 89 ? -0.114 -8.744 -7.107 1.00 81.69 89 CYS A CA 1
ATOM 711 C C . CYS A 1 89 ? -0.460 -7.773 -8.244 1.00 81.69 89 CYS A C 1
ATOM 713 O O . CYS A 1 89 ? 0.447 -7.244 -8.872 1.00 81.69 89 CYS A O 1
ATOM 715 N N . PHE A 1 90 ? -1.735 -7.496 -8.518 1.00 83.94 90 PHE A N 1
ATOM 716 C CA . PHE A 1 90 ? -2.105 -6.616 -9.634 1.00 83.94 90 PHE A CA 1
ATOM 717 C C . PHE A 1 90 ? -2.110 -5.125 -9.278 1.00 83.94 90 PHE A C 1
ATOM 719 O O . PHE A 1 90 ? -1.836 -4.301 -10.150 1.00 83.94 90 PHE A O 1
ATOM 726 N N . ILE A 1 91 ? -2.385 -4.759 -8.024 1.00 86.25 91 ILE A N 1
ATOM 727 C CA . ILE A 1 91 ? -2.612 -3.359 -7.635 1.00 86.25 91 ILE A CA 1
ATOM 728 C C . ILE A 1 91 ? -1.352 -2.497 -7.726 1.00 86.25 91 ILE A C 1
ATOM 730 O O . ILE A 1 91 ? -1.440 -1.330 -8.091 1.00 86.25 91 ILE A O 1
ATOM 734 N N . TYR A 1 92 ? -0.182 -3.079 -7.463 1.00 81.06 92 TYR A N 1
ATOM 735 C CA . TYR A 1 92 ? 1.104 -2.398 -7.629 1.00 81.06 92 TYR A CA 1
ATOM 736 C C . TYR A 1 92 ? 1.647 -2.540 -9.051 1.00 81.06 92 TYR A C 1
ATOM 738 O O . TYR A 1 92 ? 2.291 -1.635 -9.582 1.00 81.06 92 TYR A O 1
ATOM 746 N N . CYS A 1 93 ? 1.349 -3.662 -9.697 1.00 83.56 93 CYS A N 1
ATOM 747 C CA . CYS A 1 93 ? 2.023 -4.046 -10.933 1.00 83.56 93 CYS A CA 1
ATOM 748 C C . CYS A 1 93 ? 1.330 -3.490 -12.158 1.00 83.56 93 CYS A C 1
ATOM 750 O O . CYS A 1 93 ? 2.004 -3.149 -13.120 1.00 83.56 93 CYS A O 1
ATOM 752 N N . GLY A 1 94 ? 0.008 -3.321 -12.102 1.00 85.31 94 GLY A N 1
ATOM 753 C CA . GLY A 1 94 ? -0.750 -2.606 -13.122 1.00 85.31 94 GLY A CA 1
ATOM 754 C C . GLY A 1 94 ? -0.217 -1.183 -13.324 1.00 85.31 94 GLY A C 1
ATOM 755 O O . GLY A 1 94 ? 0.230 -0.875 -14.427 1.00 85.31 94 GLY A O 1
ATOM 756 N N . PRO A 1 95 ? -0.185 -0.324 -12.285 1.00 88.69 95 PRO A N 1
ATOM 757 C CA . PRO A 1 95 ? 0.351 1.029 -12.403 1.00 88.69 95 PRO A CA 1
ATOM 758 C C . PRO A 1 95 ? 1.816 1.062 -12.838 1.00 88.69 95 PRO A C 1
ATOM 760 O O . PRO A 1 95 ? 2.146 1.816 -13.747 1.00 88.69 95 PRO A O 1
ATOM 763 N N . PHE A 1 96 ? 2.676 0.219 -12.254 1.00 85.69 96 PHE A N 1
ATOM 764 C CA . PHE A 1 96 ? 4.088 0.141 -12.641 1.00 85.69 96 PHE A CA 1
ATOM 765 C C . PHE A 1 96 ? 4.267 -0.258 -14.112 1.00 85.69 96 PHE A C 1
ATOM 767 O O . PHE A 1 96 ? 5.050 0.351 -14.834 1.00 85.69 96 PHE A O 1
ATOM 774 N N . PHE A 1 97 ? 3.512 -1.249 -14.588 1.00 85.19 97 PHE A N 1
ATOM 775 C CA . PHE A 1 97 ? 3.556 -1.680 -15.981 1.00 85.19 97 PHE A CA 1
ATOM 776 C C . PHE A 1 97 ? 3.027 -0.604 -16.935 1.00 85.19 97 PHE A C 1
ATOM 778 O O . PHE A 1 97 ? 3.587 -0.416 -18.015 1.00 85.19 97 PHE A O 1
ATOM 785 N N . LEU A 1 98 ? 1.977 0.125 -16.548 1.00 88.12 98 LEU A N 1
ATOM 786 C CA . LEU A 1 98 ? 1.422 1.221 -17.344 1.00 88.12 98 LEU A CA 1
ATOM 787 C C . LEU A 1 98 ? 2.403 2.391 -17.461 1.00 88.12 98 LEU A C 1
ATOM 789 O O . LEU A 1 98 ? 2.647 2.864 -18.572 1.00 88.12 98 LEU A O 1
ATOM 793 N N . THR A 1 99 ? 2.996 2.835 -16.348 1.00 87.75 99 THR A N 1
ATOM 794 C CA . THR A 1 99 ? 3.994 3.915 -16.368 1.00 87.75 99 THR A CA 1
ATOM 795 C C . THR A 1 99 ? 5.229 3.494 -17.151 1.00 87.75 99 THR A C 1
ATOM 797 O O . THR A 1 99 ? 5.682 4.237 -18.019 1.00 87.75 99 THR A O 1
ATOM 800 N N . PHE A 1 100 ? 5.719 2.274 -16.929 1.00 88.06 100 PHE A N 1
ATOM 801 C CA . PHE A 1 100 ? 6.823 1.699 -17.686 1.00 88.06 100 PHE A CA 1
ATOM 802 C C . PHE A 1 100 ? 6.532 1.650 -19.189 1.00 88.06 100 PHE A C 1
ATOM 804 O O . PHE A 1 100 ? 7.349 2.100 -19.985 1.00 88.06 100 PHE A O 1
ATOM 811 N N . SER A 1 101 ? 5.362 1.150 -19.594 1.00 86.81 101 SER A N 1
ATOM 812 C CA . SER A 1 101 ? 4.986 1.032 -21.009 1.00 86.81 101 SER A CA 1
ATOM 813 C C . SER A 1 101 ? 4.872 2.399 -21.683 1.00 86.81 101 SER A C 1
ATOM 815 O O . SER A 1 101 ? 5.337 2.568 -22.812 1.00 86.81 101 SER A O 1
ATOM 817 N N . ALA A 1 102 ? 4.307 3.392 -20.990 1.00 89.50 102 ALA A N 1
ATOM 818 C CA . ALA A 1 102 ? 4.231 4.763 -21.481 1.00 89.50 102 ALA A CA 1
ATOM 819 C C . ALA A 1 102 ? 5.632 5.370 -21.664 1.00 89.50 102 ALA A C 1
ATOM 821 O O . ALA A 1 102 ? 5.959 5.849 -22.751 1.00 89.50 102 ALA A O 1
ATOM 822 N N . LEU A 1 103 ? 6.489 5.279 -20.642 1.00 89.12 103 LEU A N 1
ATOM 823 C CA . LEU A 1 103 ? 7.865 5.782 -20.693 1.00 89.12 103 LEU A CA 1
ATOM 824 C C . LEU A 1 103 ? 8.696 5.070 -21.766 1.00 89.12 103 LEU A C 1
ATOM 826 O O . LEU A 1 103 ? 9.423 5.721 -22.512 1.00 89.12 103 LEU A O 1
ATOM 830 N N . ASN A 1 104 ? 8.551 3.752 -21.898 1.00 89.19 104 ASN A N 1
ATOM 831 C CA . ASN A 1 104 ? 9.262 2.968 -22.901 1.00 89.19 104 ASN A CA 1
ATOM 832 C C . ASN A 1 104 ? 8.801 3.315 -24.326 1.00 89.19 104 ASN A C 1
ATOM 834 O O . ASN A 1 104 ? 9.622 3.400 -25.234 1.00 89.19 104 ASN A O 1
ATOM 838 N N . THR A 1 105 ? 7.509 3.594 -24.526 1.00 88.62 105 THR A N 1
ATOM 839 C CA . THR A 1 105 ? 6.980 4.068 -25.819 1.00 88.62 105 THR A CA 1
ATOM 840 C C . THR A 1 105 ? 7.578 5.423 -26.199 1.00 88.62 105 THR A C 1
ATOM 842 O O . THR A 1 105 ? 8.022 5.608 -27.333 1.00 88.62 105 THR A O 1
ATOM 845 N N . VAL A 1 106 ? 7.659 6.355 -25.243 1.00 90.50 106 VAL A N 1
ATOM 846 C CA . VAL A 1 106 ? 8.311 7.658 -25.441 1.00 90.50 106 VAL A CA 1
ATOM 847 C C . VAL A 1 106 ? 9.803 7.480 -25.742 1.00 90.50 106 VAL A C 1
ATOM 849 O O . VAL A 1 106 ? 10.315 8.074 -26.689 1.00 90.50 106 VAL A O 1
ATOM 852 N N . ALA A 1 107 ? 10.501 6.615 -25.005 1.00 89.38 107 ALA A N 1
ATOM 853 C CA . ALA A 1 107 ? 11.918 6.335 -25.229 1.00 89.38 107 ALA A CA 1
ATOM 854 C C . ALA A 1 107 ? 12.189 5.790 -26.644 1.00 89.38 107 ALA A C 1
ATOM 856 O O . ALA A 1 107 ? 13.151 6.214 -27.288 1.00 89.38 107 ALA A O 1
ATOM 857 N N . ILE A 1 108 ? 11.320 4.909 -27.154 1.00 88.06 108 ILE A N 1
ATOM 858 C CA . ILE A 1 108 ? 11.393 4.396 -28.531 1.00 88.06 108 ILE A CA 1
ATOM 859 C C . ILE A 1 108 ? 11.181 5.527 -29.545 1.00 88.06 108 ILE A C 1
ATOM 861 O O . ILE A 1 108 ? 11.938 5.622 -30.516 1.00 88.06 108 ILE A O 1
ATOM 865 N N . ALA A 1 109 ? 10.192 6.399 -29.320 1.00 90.44 109 ALA A N 1
ATOM 866 C CA . ALA A 1 109 ? 9.895 7.523 -30.208 1.00 90.44 109 ALA A CA 1
ATOM 867 C C . ALA A 1 109 ? 11.092 8.480 -30.360 1.00 90.44 109 ALA A C 1
ATOM 869 O O . ALA A 1 109 ? 11.394 8.916 -31.470 1.00 90.44 109 ALA A O 1
ATOM 870 N N . TYR A 1 110 ? 11.827 8.735 -29.273 1.00 92.06 110 TYR A N 1
ATOM 871 C CA . TYR A 1 110 ? 13.032 9.572 -29.272 1.00 92.06 110 TYR A CA 1
ATOM 872 C C . TYR A 1 110 ? 14.328 8.826 -29.627 1.00 92.06 110 TYR A C 1
ATOM 874 O O . TYR A 1 110 ? 15.404 9.407 -29.496 1.00 92.06 110 TYR A O 1
ATOM 882 N N . ARG A 1 111 ? 14.264 7.558 -30.075 1.00 86.56 111 ARG A N 1
ATOM 883 C CA . ARG A 1 111 ? 15.454 6.725 -30.367 1.00 86.56 111 ARG A CA 1
ATOM 884 C C . ARG A 1 111 ? 16.447 6.686 -29.191 1.00 86.56 111 ARG A C 1
ATOM 886 O O . ARG A 1 111 ? 17.659 6.641 -29.390 1.00 86.56 111 ARG A O 1
ATOM 893 N N . SER A 1 112 ? 15.935 6.727 -27.963 1.00 88.25 112 SER A N 1
ATOM 894 C CA . SER A 1 112 ? 16.761 6.757 -26.758 1.00 88.25 112 SER A CA 1
ATOM 895 C C . SER A 1 112 ? 17.414 5.398 -26.507 1.00 88.25 112 SER A C 1
ATOM 897 O O . SER A 1 112 ? 16.772 4.358 -26.652 1.00 88.25 112 SER A O 1
ATOM 899 N N . THR A 1 113 ? 18.670 5.393 -26.057 1.00 83.06 113 THR A N 1
ATOM 900 C CA . THR A 1 113 ? 19.376 4.178 -25.605 1.00 83.06 113 THR A CA 1
ATOM 901 C C . THR A 1 113 ? 18.776 3.583 -24.328 1.00 83.06 113 THR A C 1
ATOM 903 O O . THR A 1 113 ? 19.066 2.438 -23.994 1.00 83.06 113 THR A O 1
ATOM 906 N N . ALA A 1 114 ? 17.914 4.336 -23.636 1.00 78.56 114 ALA A N 1
ATOM 907 C CA . ALA A 1 114 ? 17.139 3.865 -22.492 1.00 78.56 114 ALA A CA 1
ATOM 908 C C . ALA A 1 114 ? 15.901 3.034 -22.891 1.00 78.56 114 ALA A C 1
ATOM 910 O O . ALA A 1 114 ? 15.253 2.460 -22.017 1.00 78.56 114 ALA A O 1
ATOM 911 N N . ALA A 1 115 ? 15.548 2.973 -24.182 1.00 86.50 115 ALA A N 1
ATOM 912 C CA . ALA A 1 115 ? 14.450 2.142 -24.660 1.00 86.50 115 ALA A CA 1
ATOM 913 C C . ALA A 1 115 ? 14.808 0.659 -24.518 1.00 86.50 115 ALA A C 1
ATOM 915 O O . ALA A 1 115 ? 15.782 0.178 -25.101 1.00 86.50 115 ALA A O 1
ATOM 916 N N . LEU A 1 116 ? 14.002 -0.083 -23.763 1.00 85.56 116 LEU A N 1
ATOM 917 C CA . LEU A 1 116 ? 14.221 -1.508 -23.573 1.00 85.56 116 LEU A CA 1
ATOM 918 C C . LEU A 1 116 ? 13.612 -2.286 -24.748 1.00 85.56 116 LEU A C 1
ATOM 920 O O . LEU A 1 116 ? 12.437 -2.089 -25.080 1.00 85.56 116 LEU A O 1
ATOM 924 N N . PRO A 1 117 ? 14.377 -3.189 -25.388 1.00 86.19 117 PRO A N 1
ATOM 925 C CA . PRO A 1 117 ? 13.849 -4.027 -26.452 1.00 86.19 117 PRO A CA 1
ATOM 926 C C . PRO A 1 117 ? 12.823 -5.013 -25.886 1.00 86.19 117 PRO A C 1
ATOM 928 O O . PRO A 1 117 ? 12.932 -5.466 -24.744 1.00 86.19 117 PRO A O 1
ATOM 931 N N . PHE A 1 118 ? 11.839 -5.386 -26.710 1.00 83.62 118 PHE A N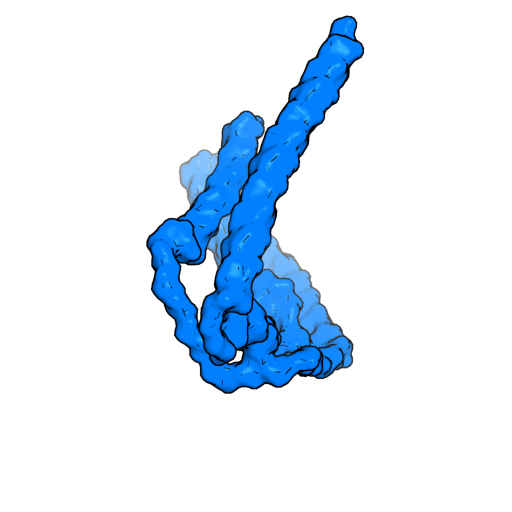 1
ATOM 932 C CA . PHE A 1 118 ? 10.701 -6.212 -26.290 1.00 83.62 118 PHE A CA 1
ATOM 933 C C . PHE A 1 118 ? 11.116 -7.509 -25.574 1.00 83.62 118 PHE A C 1
ATOM 935 O O . PHE A 1 118 ? 10.531 -7.863 -24.554 1.00 83.62 118 PHE A O 1
ATOM 942 N N . GLY A 1 119 ? 12.175 -8.176 -26.047 1.00 84.62 119 GLY A N 1
ATOM 943 C CA . GLY A 1 119 ? 12.696 -9.390 -25.411 1.00 84.62 119 GLY A CA 1
ATOM 944 C C . GLY A 1 119 ? 13.133 -9.177 -23.957 1.00 84.62 119 GLY A C 1
ATOM 945 O O . GLY A 1 119 ? 12.790 -9.979 -23.092 1.00 84.62 119 GLY A O 1
ATOM 946 N N . THR A 1 120 ? 13.813 -8.067 -23.658 1.00 87.00 120 THR A N 1
ATOM 947 C CA . THR A 1 120 ? 14.240 -7.735 -22.289 1.00 87.00 120 THR A CA 1
ATOM 948 C C . THR A 1 120 ? 13.044 -7.441 -21.389 1.00 87.00 120 THR A C 1
ATOM 950 O O . THR A 1 120 ? 13.031 -7.865 -20.238 1.00 87.00 120 THR A O 1
ATOM 953 N N . ILE A 1 121 ? 12.007 -6.781 -21.915 1.00 86.38 121 ILE A N 1
ATOM 954 C CA . ILE A 1 121 ? 10.765 -6.509 -21.176 1.00 86.38 121 ILE A CA 1
ATOM 955 C C . ILE A 1 121 ? 10.090 -7.821 -20.763 1.00 86.38 121 ILE A C 1
ATOM 957 O O . ILE A 1 121 ? 9.731 -7.989 -19.599 1.00 86.38 121 ILE A O 1
ATOM 961 N N . VAL A 1 122 ? 9.968 -8.774 -21.692 1.00 86.31 122 VAL A N 1
ATOM 962 C CA . VAL A 1 122 ? 9.389 -10.097 -21.412 1.00 86.31 122 VAL A CA 1
ATOM 963 C C . VAL A 1 122 ? 10.207 -10.839 -20.351 1.00 86.31 122 VAL A C 1
ATOM 965 O O . VAL A 1 122 ? 9.629 -11.375 -19.408 1.00 86.31 122 VAL A O 1
ATOM 968 N N . ILE A 1 123 ? 11.541 -10.821 -20.446 1.00 89.50 123 ILE A N 1
ATOM 969 C CA . ILE A 1 123 ? 12.426 -11.445 -19.448 1.00 89.50 123 ILE A CA 1
ATOM 970 C C . ILE A 1 123 ? 12.234 -10.810 -18.064 1.00 89.50 123 ILE A C 1
ATOM 972 O O . ILE A 1 123 ? 12.093 -11.533 -17.080 1.00 89.50 123 ILE A O 1
ATOM 976 N N . ILE A 1 124 ? 12.179 -9.477 -17.977 1.00 87.88 124 ILE A N 1
ATOM 977 C CA . ILE A 1 124 ? 11.963 -8.762 -16.712 1.00 87.88 124 ILE A CA 1
ATOM 978 C C . ILE A 1 124 ? 10.607 -9.133 -16.104 1.00 87.88 124 ILE A C 1
ATOM 980 O O . ILE A 1 124 ? 10.547 -9.412 -14.911 1.00 87.88 124 ILE A O 1
ATOM 984 N N . ILE A 1 125 ? 9.535 -9.195 -16.901 1.00 86.31 125 ILE A N 1
ATOM 985 C CA . ILE A 1 125 ? 8.198 -9.593 -16.427 1.00 86.31 125 ILE A CA 1
ATOM 986 C C . ILE A 1 125 ? 8.204 -11.033 -15.906 1.00 86.31 125 ILE A C 1
ATOM 988 O O . ILE A 1 125 ? 7.606 -11.305 -14.866 1.00 86.31 125 ILE A O 1
ATOM 992 N N . ILE A 1 126 ? 8.893 -11.947 -16.595 1.00 89.50 126 ILE A N 1
ATOM 993 C CA . ILE A 1 126 ? 9.010 -13.348 -16.173 1.00 89.50 126 ILE A CA 1
ATOM 994 C C . ILE A 1 126 ? 9.771 -13.452 -14.851 1.00 89.50 126 ILE A C 1
ATOM 996 O O . ILE A 1 126 ? 9.277 -14.094 -13.931 1.00 89.50 126 ILE A O 1
ATOM 1000 N N . ILE A 1 127 ? 10.939 -12.811 -14.730 1.00 90.19 127 ILE A N 1
ATOM 1001 C CA . ILE A 1 127 ? 11.732 -12.816 -13.489 1.00 90.19 127 ILE A CA 1
ATOM 1002 C C . ILE A 1 127 ? 10.923 -12.199 -12.352 1.00 90.19 127 ILE A C 1
ATOM 1004 O O . ILE A 1 127 ? 10.837 -12.769 -11.268 1.00 90.19 127 ILE A O 1
ATOM 1008 N N . TRP A 1 128 ? 10.297 -11.052 -12.613 1.00 85.62 128 TRP A N 1
ATOM 1009 C CA . TRP A 1 128 ? 9.468 -10.366 -11.640 1.00 85.62 128 TRP A CA 1
ATOM 1010 C C . TRP A 1 128 ? 8.324 -11.273 -11.172 1.00 85.62 128 TRP A C 1
ATOM 1012 O O . TRP A 1 128 ? 8.213 -11.510 -9.977 1.00 85.62 128 TRP A O 1
ATOM 1022 N N . GLY A 1 129 ? 7.549 -11.871 -12.083 1.00 86.81 129 GLY A N 1
ATOM 1023 C CA . GLY A 1 129 ? 6.450 -12.775 -11.736 1.00 86.81 129 GLY A CA 1
ATOM 1024 C C . GLY A 1 129 ? 6.910 -14.051 -11.023 1.00 86.81 129 GLY A C 1
ATOM 1025 O O . GLY A 1 129 ? 6.297 -14.453 -10.036 1.00 86.81 129 GLY A O 1
ATOM 1026 N N . LEU A 1 130 ? 8.014 -14.662 -11.464 1.00 90.75 130 LEU A N 1
ATOM 1027 C CA . LEU A 1 130 ? 8.592 -15.857 -10.839 1.00 90.75 130 LEU A CA 1
ATOM 1028 C C . LEU A 1 130 ? 9.121 -15.605 -9.429 1.00 90.75 130 LEU A C 1
ATOM 1030 O O . LEU A 1 130 ? 9.226 -16.556 -8.666 1.00 90.75 130 LEU A O 1
ATOM 1034 N N . VAL A 1 131 ? 9.462 -14.369 -9.072 1.00 89.19 131 VAL A N 1
ATOM 1035 C CA . VAL A 1 131 ? 9.891 -14.024 -7.710 1.00 89.19 131 VAL A CA 1
ATOM 1036 C C . VAL A 1 131 ? 8.697 -13.540 -6.892 1.00 89.19 131 VAL A C 1
ATOM 1038 O O . VAL A 1 131 ? 8.453 -14.044 -5.797 1.00 89.19 131 VAL A O 1
ATOM 1041 N N . THR A 1 132 ? 7.917 -12.588 -7.403 1.00 85.44 132 THR A N 1
ATOM 1042 C CA . THR A 1 132 ? 6.860 -11.933 -6.625 1.00 85.44 132 THR A CA 1
ATOM 1043 C C . THR A 1 132 ? 5.675 -12.840 -6.352 1.00 85.44 132 THR A C 1
ATOM 1045 O O . THR A 1 132 ? 5.177 -12.836 -5.229 1.00 85.44 132 THR A O 1
ATOM 1048 N N . ILE A 1 133 ? 5.232 -13.649 -7.318 1.00 86.69 133 ILE A N 1
ATOM 1049 C CA . ILE A 1 133 ? 4.086 -14.546 -7.131 1.00 86.69 133 ILE A CA 1
ATOM 1050 C C . ILE A 1 133 ? 4.361 -15.574 -6.025 1.00 86.69 133 ILE A C 1
ATOM 1052 O O . ILE A 1 133 ? 3.579 -15.606 -5.071 1.00 86.69 133 ILE A O 1
ATOM 1056 N N . PRO A 1 134 ? 5.444 -16.382 -6.054 1.00 89.94 134 PRO A N 1
ATOM 1057 C CA . PRO A 1 134 ? 5.682 -17.344 -4.982 1.00 89.94 134 PRO A CA 1
ATOM 1058 C C . PRO A 1 134 ? 5.963 -16.668 -3.644 1.00 89.94 134 PRO A C 1
ATOM 1060 O O . PRO A 1 134 ? 5.490 -17.167 -2.628 1.00 89.94 134 PRO A O 1
ATOM 1063 N N . LEU A 1 135 ? 6.653 -15.522 -3.615 1.00 88.50 135 LEU A N 1
ATOM 1064 C CA . LEU A 1 135 ? 6.908 -14.806 -2.364 1.00 88.50 135 LEU A CA 1
ATOM 1065 C C . LEU A 1 135 ? 5.608 -14.267 -1.740 1.00 88.50 135 LEU A C 1
ATOM 1067 O O . LEU A 1 135 ? 5.404 -14.394 -0.534 1.00 88.50 135 LEU A O 1
ATOM 1071 N N . THR A 1 136 ? 4.691 -13.738 -2.559 1.00 85.94 136 THR A N 1
ATOM 1072 C CA . THR A 1 136 ? 3.379 -13.240 -2.105 1.00 85.94 136 THR A CA 1
ATOM 1073 C C . THR A 1 136 ? 2.483 -14.390 -1.646 1.00 85.94 136 THR A C 1
ATOM 1075 O O . THR A 1 136 ? 1.811 -14.286 -0.620 1.00 85.94 136 THR A O 1
ATOM 1078 N N . VAL A 1 137 ? 2.502 -15.520 -2.360 1.00 86.62 137 VAL A N 1
ATOM 1079 C CA . VAL A 1 137 ? 1.769 -16.732 -1.970 1.00 86.62 137 VAL A CA 1
ATOM 1080 C C . VAL A 1 137 ? 2.318 -17.300 -0.662 1.00 86.62 137 VAL A C 1
ATOM 1082 O O . VAL A 1 137 ? 1.539 -17.588 0.244 1.00 86.62 137 VAL A O 1
ATOM 1085 N N . PHE A 1 138 ? 3.640 -17.412 -0.521 1.00 87.94 138 PHE A N 1
ATOM 1086 C CA . PHE A 1 138 ? 4.276 -17.920 0.693 1.00 87.94 138 PHE A CA 1
ATOM 1087 C C . PHE A 1 138 ? 4.008 -17.004 1.891 1.00 87.94 138 PHE A C 1
ATOM 1089 O O . PHE A 1 138 ? 3.617 -17.486 2.952 1.00 87.94 138 PHE A O 1
ATOM 1096 N N . GLY A 1 139 ? 4.123 -15.684 1.709 1.00 85.06 139 GLY A N 1
ATOM 1097 C CA . GLY A 1 139 ? 3.756 -14.697 2.725 1.00 85.06 139 GLY A CA 1
ATOM 1098 C C . GLY A 1 139 ? 2.281 -14.788 3.124 1.00 85.06 139 GLY A C 1
ATOM 1099 O O . GLY A 1 139 ? 1.955 -14.766 4.311 1.00 85.06 139 GLY A O 1
ATOM 1100 N N . GLY A 1 140 ? 1.387 -14.985 2.152 1.00 83.00 140 GLY A N 1
ATOM 1101 C CA . GLY A 1 140 ? -0.039 -15.190 2.398 1.00 83.00 140 GLY A CA 1
ATOM 1102 C C . GLY A 1 140 ? -0.351 -16.485 3.159 1.00 83.00 140 GLY A C 1
ATOM 1103 O O . GLY A 1 140 ? -1.165 -16.469 4.082 1.00 83.00 140 GLY A O 1
ATOM 1104 N N . ILE A 1 141 ? 0.325 -17.593 2.834 1.00 84.56 141 ILE A N 1
ATOM 1105 C CA . ILE A 1 141 ? 0.196 -18.875 3.549 1.00 84.56 141 ILE A CA 1
ATOM 1106 C C . ILE A 1 141 ? 0.736 -18.752 4.978 1.00 84.56 141 ILE A C 1
ATOM 1108 O O . ILE A 1 141 ? 0.053 -19.144 5.925 1.00 84.56 141 ILE A O 1
ATOM 1112 N N . ALA A 1 142 ? 1.926 -18.174 5.151 1.00 85.88 142 ALA A N 1
ATOM 1113 C CA . ALA A 1 142 ? 2.538 -17.967 6.461 1.00 85.88 142 ALA A CA 1
ATOM 1114 C C . ALA A 1 142 ? 1.660 -17.078 7.353 1.00 85.88 142 ALA A C 1
ATOM 1116 O O . ALA A 1 142 ? 1.411 -17.399 8.515 1.00 85.88 142 ALA A O 1
ATOM 1117 N N . GLY A 1 143 ? 1.117 -15.997 6.792 1.00 79.75 143 GLY A N 1
ATOM 1118 C CA . GLY A 1 143 ? 0.211 -15.111 7.507 1.00 79.75 143 GLY A CA 1
ATOM 1119 C C . GLY A 1 143 ? -1.146 -15.750 7.821 1.00 79.75 143 GLY A C 1
ATOM 1120 O O . GLY A 1 143 ? -1.711 -15.466 8.873 1.00 79.75 143 GLY A O 1
ATOM 1121 N N . LYS A 1 144 ? -1.654 -16.656 6.973 1.00 78.19 144 LYS A N 1
ATOM 1122 C CA . LYS A 1 144 ? -2.848 -17.461 7.281 1.00 78.19 144 LYS A CA 1
ATOM 1123 C C . LYS A 1 144 ? -2.595 -18.413 8.450 1.00 78.19 144 LYS A C 1
ATOM 1125 O O . LYS A 1 144 ? -3.467 -18.563 9.301 1.00 78.19 144 LYS A O 1
ATOM 1130 N N . ASN A 1 145 ? -1.436 -19.067 8.475 1.00 81.69 145 ASN A N 1
ATOM 1131 C CA . ASN A 1 145 ? -1.109 -20.065 9.491 1.00 81.69 145 ASN A CA 1
ATOM 1132 C C . ASN A 1 145 ? -0.820 -19.439 10.866 1.00 81.69 1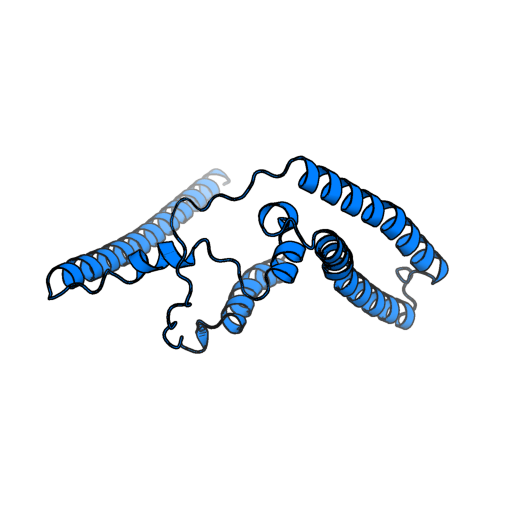45 ASN A C 1
ATOM 1134 O O . ASN A 1 145 ? -1.121 -20.042 11.887 1.00 81.69 145 ASN A O 1
ATOM 1138 N N . ASN A 1 146 ? -0.296 -18.211 10.886 1.00 77.00 146 ASN A N 1
ATOM 1139 C CA . ASN A 1 146 ? 0.053 -17.481 12.108 1.00 77.00 146 ASN A CA 1
ATOM 1140 C C . ASN A 1 146 ? -0.996 -16.433 12.519 1.00 77.00 146 ASN A C 1
ATOM 1142 O O . ASN A 1 146 ? -0.691 -15.522 13.290 1.00 77.00 146 ASN A O 1
ATOM 1146 N N . ARG A 1 147 ? -2.223 -16.507 11.987 1.00 71.25 147 ARG A N 1
ATOM 1147 C CA . ARG A 1 147 ? -3.256 -15.510 12.292 1.00 71.25 147 ARG A CA 1
ATOM 1148 C C . ARG A 1 147 ? -3.751 -15.657 13.733 1.00 71.25 147 ARG A C 1
ATOM 1150 O O . ARG A 1 147 ? -4.130 -16.744 14.158 1.00 71.25 147 ARG A O 1
ATOM 1157 N N . ALA A 1 148 ? -3.802 -14.544 14.457 1.00 71.25 148 ALA A N 1
ATOM 1158 C CA . ALA A 1 148 ? -4.615 -14.430 15.660 1.00 71.25 148 ALA A CA 1
ATOM 1159 C C . ALA A 1 148 ? -6.008 -13.937 15.251 1.00 71.25 148 ALA A C 1
ATOM 1161 O O . ALA A 1 148 ? -6.115 -12.996 14.461 1.00 71.25 148 ALA A O 1
ATOM 1162 N N . ASP A 1 149 ? -7.066 -14.558 15.775 1.00 72.62 149 ASP A N 1
ATOM 1163 C CA . ASP A 1 149 ? -8.424 -14.070 15.541 1.00 72.62 149 ASP A CA 1
ATOM 1164 C C . ASP A 1 149 ? -8.547 -12.643 16.077 1.00 72.62 149 ASP A C 1
ATOM 1166 O O . ASP A 1 149 ? -8.282 -12.373 17.254 1.00 72.62 149 ASP A O 1
ATOM 1170 N N . PHE A 1 150 ? -8.940 -11.720 15.201 1.00 76.75 150 PHE A N 1
ATOM 1171 C CA . PHE A 1 150 ? -9.138 -10.333 15.581 1.00 76.75 150 PHE A CA 1
ATOM 1172 C C . PHE A 1 150 ? -10.314 -10.232 16.558 1.00 76.75 150 PHE A C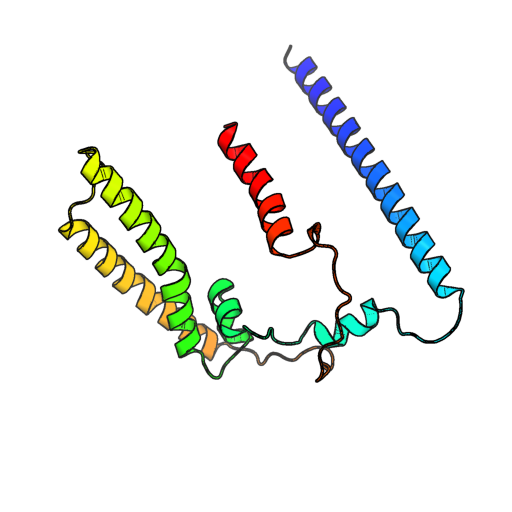 1
ATOM 1174 O O . PHE A 1 150 ? -11.474 -10.420 16.189 1.00 76.75 150 PHE A O 1
ATOM 1181 N N . LYS A 1 151 ? -10.009 -9.925 17.821 1.00 75.81 151 LYS A N 1
ATOM 1182 C CA . LYS A 1 151 ? -11.000 -9.645 18.861 1.00 75.81 151 LYS A CA 1
ATOM 1183 C C . LYS A 1 151 ? -11.056 -8.141 19.078 1.00 75.81 151 LYS A C 1
ATOM 1185 O O . LYS A 1 151 ? -10.143 -7.568 19.668 1.00 75.81 151 LYS A O 1
ATOM 1190 N N . ALA A 1 152 ? -12.119 -7.508 18.586 1.00 79.44 152 ALA A N 1
ATOM 1191 C CA . ALA A 1 152 ? -12.347 -6.093 18.838 1.00 79.44 152 ALA A CA 1
ATOM 1192 C C . ALA A 1 152 ? -12.482 -5.858 20.359 1.00 79.44 152 ALA A C 1
ATOM 1194 O O . ALA A 1 152 ? -13.245 -6.574 21.012 1.00 79.44 152 ALA A O 1
ATOM 1195 N N . PRO A 1 153 ? -11.769 -4.876 20.938 1.00 82.38 153 PRO A N 1
ATOM 1196 C CA . PRO A 1 153 ? -11.823 -4.596 22.374 1.00 82.38 153 PRO A CA 1
ATOM 1197 C C . PRO A 1 153 ? -13.165 -3.991 22.819 1.00 82.38 153 PRO A C 1
ATOM 1199 O O . PRO A 1 153 ? -13.446 -3.942 24.013 1.00 82.38 153 PRO A O 1
ATOM 1202 N N . CYS A 1 154 ? -14.013 -3.560 21.881 1.00 80.06 154 CYS A N 1
ATOM 1203 C CA . CYS A 1 154 ? -15.381 -3.118 22.140 1.00 80.06 154 CYS A CA 1
ATOM 1204 C C . CYS A 1 154 ? -16.360 -3.643 21.076 1.00 80.06 154 CYS A C 1
ATOM 1206 O O . CYS A 1 154 ? -15.973 -4.059 19.980 1.00 80.06 154 CYS A O 1
ATOM 1208 N N . ARG A 1 155 ? -17.656 -3.632 21.413 1.00 79.44 155 ARG A N 1
ATOM 1209 C CA . ARG A 1 155 ? -18.732 -4.061 20.513 1.00 79.44 155 ARG A CA 1
ATOM 1210 C C . ARG A 1 155 ? -18.919 -3.038 19.392 1.0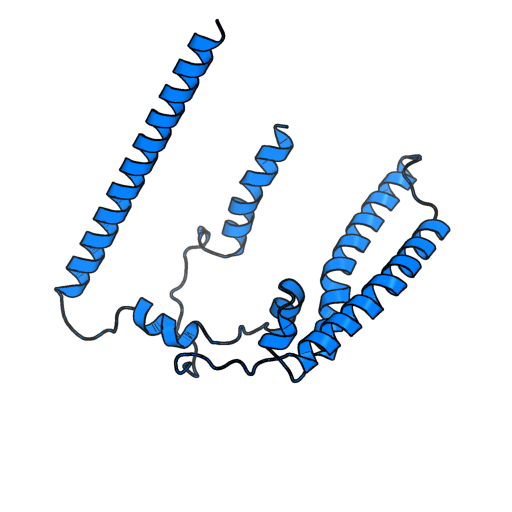0 79.44 155 ARG A C 1
ATOM 1212 O O . ARG A 1 155 ? -19.208 -1.877 19.658 1.00 79.44 155 ARG A O 1
ATOM 1219 N N . THR A 1 156 ? -18.837 -3.487 18.144 1.00 80.06 156 THR A N 1
ATOM 1220 C CA . THR A 1 156 ? -19.114 -2.641 16.976 1.00 80.06 156 THR A CA 1
ATOM 1221 C C . THR A 1 156 ? -20.614 -2.497 16.724 1.00 80.06 156 THR A C 1
ATOM 1223 O O . THR A 1 156 ? -21.357 -3.478 16.835 1.00 80.06 156 THR A O 1
ATOM 1226 N N . ASN A 1 157 ? -21.066 -1.310 16.319 1.00 77.75 157 ASN A N 1
ATOM 1227 C CA . ASN A 1 157 ? -22.458 -1.084 15.922 1.00 77.75 157 ASN A CA 1
ATOM 1228 C C . ASN A 1 157 ? -22.749 -1.638 14.514 1.00 77.75 157 ASN A C 1
ATOM 1230 O O . ASN A 1 157 ? -21.893 -1.646 13.630 1.00 77.75 157 ASN A O 1
ATOM 1234 N N . LYS A 1 158 ? -23.981 -2.123 14.295 1.00 75.88 158 LYS A N 1
ATOM 1235 C CA . LYS A 1 158 ? -24.394 -2.748 13.020 1.00 75.88 158 LYS A CA 1
ATOM 1236 C C . LYS A 1 158 ? -24.639 -1.720 11.909 1.00 75.88 158 LYS A C 1
ATOM 1238 O O . LYS A 1 158 ? -24.324 -1.982 10.746 1.00 75.88 158 LYS A O 1
ATOM 1243 N N . TYR A 1 159 ? -25.194 -0.562 12.259 1.00 78.25 159 TYR A N 1
ATOM 1244 C CA . TYR A 1 159 ? -25.517 0.508 11.316 1.00 78.25 159 TYR A CA 1
ATOM 1245 C C . TYR A 1 159 ? -24.468 1.618 11.387 1.00 78.25 159 TYR A C 1
ATOM 1247 O O . TYR A 1 159 ? -24.049 1.967 12.488 1.00 78.25 159 TYR A O 1
ATOM 1255 N N . PRO A 1 160 ? -23.995 2.132 10.233 1.00 72.56 160 PRO A N 1
ATOM 1256 C CA . PRO A 1 160 ? -23.066 3.255 10.222 1.00 72.56 160 PRO A CA 1
ATOM 1257 C C . PRO A 1 160 ? -23.794 4.491 10.722 1.00 72.56 160 PRO A C 1
ATOM 1259 O O . PRO A 1 160 ? -24.949 4.706 10.358 1.00 72.56 160 PRO A O 1
ATOM 1262 N N . ARG A 1 161 ? -23.113 5.306 11.521 1.00 75.25 161 ARG A N 1
ATOM 1263 C CA . ARG A 1 161 ? -23.634 6.626 11.861 1.00 75.25 161 ARG A CA 1
ATOM 1264 C C . ARG A 1 161 ? -23.742 7.500 10.612 1.00 75.25 161 ARG A C 1
ATOM 1266 O O . ARG A 1 161 ? -22.927 7.385 9.691 1.00 75.25 161 ARG A O 1
ATOM 1273 N N . GLU A 1 162 ? -24.707 8.407 10.605 1.00 75.38 162 GLU A N 1
ATOM 1274 C CA . GLU A 1 162 ? -24.798 9.425 9.565 1.00 75.38 162 GLU A CA 1
ATOM 1275 C C . GLU A 1 162 ? -23.642 10.418 9.734 1.00 75.38 162 GLU A C 1
ATOM 1277 O O . GLU A 1 162 ? -23.470 11.040 10.783 1.00 75.38 162 GLU A O 1
ATOM 1282 N N . ILE A 1 163 ? -22.785 10.516 8.716 1.00 73.19 163 ILE A N 1
ATOM 1283 C CA . ILE A 1 163 ? -21.673 11.468 8.712 1.00 73.19 163 ILE A CA 1
ATOM 1284 C C . ILE A 1 163 ? -22.234 12.808 8.220 1.00 73.19 163 ILE A C 1
ATOM 1286 O O . ILE A 1 163 ? -22.818 12.838 7.132 1.00 73.19 163 ILE A O 1
ATOM 1290 N N . PRO A 1 164 ? -22.062 13.917 8.965 1.00 80.00 164 PRO A N 1
ATOM 1291 C CA . PRO A 1 164 ? -22.511 15.225 8.503 1.00 80.00 164 PRO A CA 1
ATOM 1292 C C . PRO A 1 164 ? -21.822 15.578 7.181 1.00 80.00 164 PRO A C 1
ATOM 1294 O O . PRO A 1 164 ? -20.652 15.246 6.971 1.00 80.00 164 PRO A O 1
ATOM 1297 N N . GLN A 1 165 ? -22.535 16.261 6.283 1.00 81.25 165 GLN A N 1
ATOM 1298 C CA . GLN A 1 165 ? -21.970 16.655 4.994 1.00 81.25 165 GLN A CA 1
ATOM 1299 C C . GLN A 1 165 ? -20.752 17.560 5.210 1.00 81.25 165 GLN A C 1
ATOM 1301 O O . GLN A 1 165 ? -20.841 18.619 5.833 1.00 81.25 165 GLN A O 1
ATOM 1306 N N . LEU A 1 166 ? -19.593 17.121 4.716 1.00 83.19 166 LEU A N 1
ATOM 1307 C CA . LEU A 1 166 ? -18.365 17.896 4.812 1.00 83.19 166 LEU A CA 1
ATOM 1308 C C . LEU A 1 166 ? -18.336 18.981 3.723 1.00 83.19 166 LEU A C 1
ATOM 1310 O O . LEU A 1 166 ? -18.754 18.725 2.592 1.00 83.19 166 LEU A O 1
ATOM 1314 N N . PRO A 1 167 ? -17.782 20.172 4.014 1.00 88.88 167 PRO A N 1
ATOM 1315 C CA . PRO A 1 167 ? -17.478 21.157 2.986 1.00 88.88 167 PRO A CA 1
ATOM 1316 C C . PRO A 1 167 ? -16.574 20.568 1.898 1.00 88.88 167 PRO A C 1
ATOM 1318 O O . PRO A 1 167 ? -15.718 19.726 2.184 1.00 88.88 167 PRO A O 1
ATOM 1321 N N . TRP A 1 168 ? -16.700 21.067 0.665 1.00 87.44 168 TRP A N 1
ATOM 1322 C CA . TRP A 1 168 ? -15.987 20.535 -0.504 1.00 87.44 168 TRP A CA 1
ATOM 1323 C C . TRP A 1 168 ? -14.475 20.351 -0.262 1.00 87.44 168 TRP A C 1
ATOM 1325 O O . TRP A 1 168 ? -13.932 19.299 -0.580 1.00 87.44 168 TRP A O 1
ATOM 1335 N N . TYR A 1 169 ? -13.810 21.306 0.399 1.00 85.31 169 TYR A N 1
ATOM 1336 C CA . TYR A 1 169 ? -12.360 21.297 0.646 1.00 85.31 169 TYR A CA 1
ATOM 1337 C C . TYR A 1 169 ? -11.892 20.266 1.689 1.00 85.31 169 TYR A C 1
ATOM 1339 O O . TYR A 1 169 ? -10.704 19.958 1.758 1.00 85.31 169 TYR A O 1
ATOM 1347 N N . ARG A 1 170 ? -12.803 19.726 2.511 1.00 85.75 170 ARG A N 1
ATOM 1348 C CA . ARG A 1 170 ? -12.513 18.634 3.462 1.00 85.75 170 ARG A CA 1
ATOM 1349 C C . ARG A 1 170 ? -12.806 17.252 2.886 1.00 85.75 170 ARG A C 1
ATOM 1351 O O . ARG A 1 170 ? -12.685 16.261 3.598 1.00 85.75 170 ARG A O 1
ATOM 1358 N N . SER A 1 171 ? -13.195 17.180 1.618 1.00 85.88 171 SER A N 1
ATOM 1359 C CA . SER A 1 171 ? -13.373 15.907 0.928 1.00 85.88 171 SER A CA 1
ATOM 1360 C C . SER A 1 171 ? -12.022 15.254 0.629 1.00 85.88 171 SER A C 1
ATOM 1362 O O . SER A 1 171 ? -10.994 15.923 0.516 1.00 85.88 171 SER A O 1
ATOM 1364 N N . THR A 1 172 ? -12.038 13.936 0.442 1.00 85.12 172 THR A N 1
ATOM 1365 C CA . THR A 1 172 ? -10.840 13.112 0.235 1.00 85.12 172 THR A CA 1
ATOM 1366 C C . THR A 1 172 ? -9.967 13.597 -0.927 1.00 85.12 172 THR A C 1
ATOM 1368 O O . THR A 1 172 ? -8.754 13.697 -0.778 1.00 85.12 172 THR A O 1
ATOM 1371 N N . VAL A 1 173 ? -10.569 13.944 -2.070 1.00 89.69 173 VAL A N 1
ATOM 1372 C CA . VAL A 1 173 ? -9.824 14.324 -3.284 1.00 89.69 173 VAL A CA 1
ATOM 1373 C C . VAL A 1 173 ? -9.061 15.651 -3.111 1.00 89.69 173 VAL A C 1
ATOM 1375 O O . VAL A 1 173 ? -7.845 15.646 -3.303 1.00 89.69 173 VAL A O 1
ATOM 1378 N N . PRO A 1 174 ? -9.686 16.768 -2.683 1.00 89.81 174 PRO A N 1
ATOM 1379 C CA . PRO A 1 174 ? -8.952 18.001 -2.384 1.00 89.81 174 PRO A CA 1
ATOM 1380 C C . PRO A 1 174 ? -7.843 17.820 -1.345 1.00 89.81 174 PRO A C 1
ATOM 1382 O O . PRO A 1 174 ? -6.761 18.380 -1.503 1.00 89.81 174 PRO A O 1
ATOM 1385 N N . GLN A 1 175 ? -8.073 17.006 -0.311 1.00 89.06 175 GLN A N 1
ATOM 1386 C CA . GLN A 1 175 ? -7.055 16.729 0.703 1.00 89.06 175 GLN A CA 1
ATOM 1387 C C . GLN A 1 175 ? -5.863 15.941 0.150 1.00 89.06 175 GLN A C 1
ATOM 1389 O O . GLN A 1 175 ? -4.727 16.281 0.472 1.00 89.06 175 GLN A O 1
ATOM 1394 N N . MET A 1 176 ? -6.094 14.946 -0.712 1.00 89.06 176 MET A N 1
ATOM 1395 C CA . MET A 1 176 ? -5.019 14.220 -1.402 1.00 89.06 176 MET A CA 1
ATOM 1396 C C . MET A 1 176 ? -4.178 15.154 -2.281 1.00 89.06 176 MET A C 1
ATOM 1398 O O . MET A 1 176 ? -2.953 15.062 -2.263 1.00 89.06 176 MET A O 1
ATOM 1402 N N . ILE A 1 177 ? -4.815 16.083 -3.003 1.00 88.88 177 ILE A N 1
ATOM 1403 C CA . ILE A 1 177 ? -4.118 17.066 -3.848 1.00 88.88 177 ILE A CA 1
ATOM 1404 C C . ILE A 1 177 ? -3.268 18.013 -2.990 1.00 88.88 177 ILE A C 1
ATOM 1406 O O . ILE A 1 177 ? -2.088 18.207 -3.278 1.00 88.88 177 ILE A O 1
ATOM 1410 N N . MET A 1 178 ? -3.833 18.564 -1.909 1.00 87.44 178 MET A N 1
ATOM 1411 C CA . MET A 1 178 ? -3.090 19.437 -0.989 1.00 87.44 178 MET A CA 1
ATOM 1412 C C . MET A 1 178 ? -1.908 18.710 -0.335 1.00 87.44 178 MET A C 1
ATOM 1414 O O . MET A 1 178 ? -0.821 19.274 -0.237 1.00 87.44 178 MET A O 1
ATOM 1418 N N . ALA A 1 179 ? -2.102 17.456 0.085 1.00 87.00 179 ALA A N 1
ATOM 1419 C CA . ALA A 1 179 ? -1.048 16.647 0.690 1.00 87.00 179 ALA A CA 1
ATOM 1420 C C . ALA A 1 179 ? 0.062 16.289 -0.310 1.00 87.00 179 ALA A C 1
ATOM 1422 O O . ALA A 1 179 ? 1.228 16.290 0.067 1.00 87.00 179 ALA A O 1
ATOM 1423 N N . GLY A 1 180 ? -0.285 16.011 -1.572 1.00 83.88 180 GLY A N 1
ATOM 1424 C CA . GLY A 1 180 ? 0.674 15.696 -2.635 1.00 83.88 180 GLY A CA 1
ATOM 1425 C C . GLY A 1 180 ? 1.461 16.906 -3.145 1.00 83.88 180 GLY A C 1
ATOM 1426 O O . GLY A 1 180 ? 2.593 16.751 -3.600 1.00 83.88 180 GLY A O 1
ATOM 1427 N N . PHE A 1 181 ? 0.909 18.117 -3.023 1.00 89.25 181 PHE A N 1
ATOM 1428 C CA . PHE A 1 181 ? 1.585 19.346 -3.443 1.00 89.25 181 PHE A CA 1
ATOM 1429 C C . PHE A 1 181 ? 2.895 19.587 -2.681 1.00 89.25 181 PHE A C 1
ATOM 1431 O O . PHE A 1 181 ? 3.891 19.972 -3.286 1.00 89.25 181 PHE A O 1
ATOM 1438 N N . LEU A 1 182 ? 2.923 19.318 -1.371 1.00 81.94 182 LEU A N 1
ATOM 1439 C CA . LEU A 1 182 ? 4.112 19.527 -0.537 1.00 81.94 182 LEU A CA 1
ATOM 1440 C C . LEU A 1 182 ? 5.331 18.699 -0.998 1.00 81.94 182 LEU A C 1
ATOM 1442 O O . LEU A 1 182 ? 6.345 19.313 -1.334 1.00 81.94 182 LEU A O 1
ATOM 1446 N N . PRO A 1 183 ? 5.272 17.353 -1.092 1.00 81.44 183 PRO A N 1
ATOM 1447 C CA . PRO A 1 183 ? 6.396 16.560 -1.587 1.00 81.44 183 PRO A CA 1
ATOM 1448 C C . PRO A 1 183 ? 6.730 16.861 -3.054 1.00 81.44 183 PRO A C 1
ATOM 1450 O O . PRO A 1 183 ? 7.904 16.869 -3.406 1.00 81.44 183 PRO A O 1
ATOM 1453 N N . PHE A 1 184 ? 5.741 17.175 -3.900 1.00 81.88 184 PHE A N 1
ATOM 1454 C CA . PHE A 1 184 ? 6.000 17.579 -5.287 1.00 81.88 184 PHE A CA 1
ATOM 1455 C C . PHE A 1 184 ? 6.798 18.887 -5.367 1.00 81.88 184 PHE A C 1
ATOM 1457 O O . PHE A 1 184 ? 7.766 18.978 -6.115 1.00 81.88 184 PHE A O 1
ATOM 1464 N N . SER A 1 185 ? 6.423 19.889 -4.566 1.00 80.25 185 SER A N 1
ATOM 1465 C CA . SER A 1 185 ? 7.126 21.172 -4.521 1.00 80.25 185 SER A CA 1
ATOM 1466 C C . SER A 1 185 ? 8.552 21.036 -3.988 1.00 80.25 185 SER A C 1
ATOM 1468 O O . SER A 1 185 ? 9.446 21.698 -4.501 1.00 80.25 185 SER A O 1
ATOM 1470 N N . ALA A 1 186 ? 8.780 20.143 -3.019 1.00 80.12 186 ALA A N 1
ATOM 1471 C CA . ALA A 1 186 ? 10.114 19.861 -2.500 1.00 80.12 186 ALA A CA 1
ATOM 1472 C C . ALA A 1 186 ? 11.025 19.244 -3.575 1.00 80.12 186 ALA A C 1
ATOM 1474 O O . ALA A 1 186 ? 12.128 19.735 -3.770 1.00 80.12 186 ALA A O 1
ATOM 1475 N N . ILE A 1 187 ? 10.536 18.240 -4.317 1.00 86.06 187 ILE A N 1
ATOM 1476 C CA . ILE A 1 187 ? 11.296 17.574 -5.392 1.00 86.06 187 ILE A CA 1
ATOM 1477 C C . ILE A 1 187 ? 11.546 18.508 -6.584 1.00 86.06 187 ILE A C 1
ATOM 1479 O O . ILE A 1 187 ? 12.544 18.364 -7.267 1.00 86.06 187 ILE A O 1
ATOM 1483 N N . TYR A 1 188 ? 10.639 19.443 -6.872 1.00 81.75 188 TYR A N 1
ATOM 1484 C CA . TYR A 1 188 ? 10.812 20.387 -7.982 1.00 81.75 188 TYR A CA 1
ATOM 1485 C C . TYR A 1 188 ? 11.870 21.467 -7.704 1.00 81.75 188 TYR A C 1
ATOM 1487 O O . TYR A 1 188 ? 12.452 22.018 -8.637 1.00 81.75 188 TYR A O 1
ATOM 1495 N N . VAL A 1 189 ? 12.048 21.837 -6.434 1.00 81.69 189 VAL A N 1
ATOM 1496 C CA . VAL A 1 189 ? 13.006 22.873 -6.016 1.00 81.69 189 VAL A CA 1
ATOM 1497 C C . VAL A 1 189 ? 14.428 22.312 -5.879 1.00 81.69 189 VAL A C 1
ATOM 1499 O O . VAL A 1 189 ? 15.382 23.088 -5.950 1.00 81.69 189 VAL A O 1
ATOM 1502 N N . GLU A 1 190 ? 14.557 20.999 -5.684 1.00 59.75 190 GLU A N 1
ATOM 1503 C CA . GLU A 1 190 ? 15.821 20.248 -5.671 1.00 59.75 190 GLU A CA 1
ATOM 1504 C C . GLU A 1 190 ? 16.292 19.889 -7.090 1.00 59.75 190 GLU A C 1
ATOM 1506 O O . GLU A 1 190 ? 17.502 20.077 -7.359 1.00 59.75 190 GLU A O 1
#

Foldseek 3Di:
DVVVVVVVVVVVVVVVVVVVVVVVVVVVVVVVVVVVVVVVDDDDPPPVVNLVLQVVPDQDPPNLLVCLVVVVCLARDLPPLVSSLVNVVCVVVVVVVVVVVVVLVVCVVVVHPPRDDPVVVVVVVVVCCVPSSVVSVVSSVVSNVPYDHDDRPDHHDPDDDDDPDDDPCPDPVVVVVVVVVVVVVVVVVD

Solvent-accessible surface area (backbone atoms only — not comparable to full-atom values): 11191 Å² total; per-residue (Å²): 113,69,67,60,54,52,52,52,51,55,50,52,52,52,51,52,51,50,52,52,50,53,52,51,51,50,50,51,51,53,51,49,54,52,55,59,54,60,74,74,56,80,79,94,66,72,56,74,70,63,60,40,62,27,53,71,76,49,8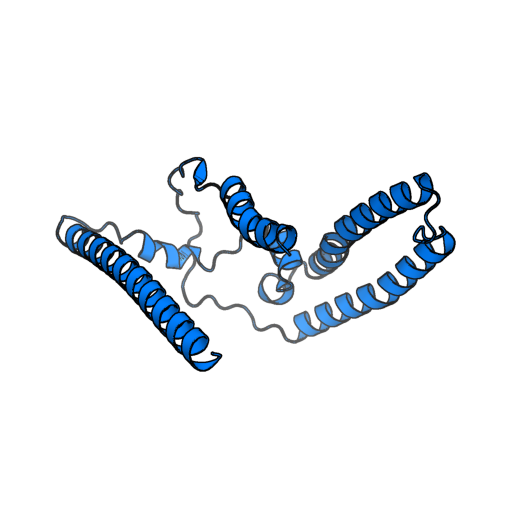0,58,95,61,43,61,61,51,22,30,74,71,69,49,35,47,64,77,38,83,86,56,49,69,59,30,51,53,45,34,58,45,66,60,43,50,57,51,51,50,54,48,51,53,52,38,53,51,25,51,75,68,70,38,90,84,32,72,53,68,68,58,53,53,51,50,52,51,54,48,47,69,49,50,51,56,50,48,50,49,51,50,52,53,38,57,75,68,50,66,84,77,73,69,96,59,78,59,60,93,69,82,78,88,74,77,88,70,59,75,73,76,34,70,67,53,44,52,52,59,61,49,46,56,63,51,53,53,62,71,75,104

Secondary structure (DSSP, 8-state):
-HHHHHHHHHHHHHHHHHHHHHHHHHHHHHHHHHHHHHTTSSS----TTTTTHHHHTSPPTTHHHHHHHHS-HHHH-SSSHHHHHHHHHHHHHHHHHHHHHHHHHHHHHTT-TTPPPHHHHHHHHHHHHHHHHHHHHHHHHHHHHTPPP---SSPPPSSPPPPPPPPGGGSHHHHHHHHHHHHHHHHHH-

Mean predicted aligned error: 13.01 Å

Radius of gyration: 25.72 Å; Cα contacts (8 Å, |Δi|>4): 75; chains: 1; bounding box: 61×53×61 Å

InterPro domains:
  IPR004240 Nonaspanin (TM9SF) [PF02990] (76-190)
  IPR004240 Nonaspanin (TM9SF) [PTHR10766] (75-190)

Organism: Haematococcus lacustris (NCBI:txid44745)

Sequence (190 aa):
IHWFSIINSCVTVLLLTGFLATILMRVLKADFLKYSRDEAGIDEEESGWKYVHGDVFRFPPAKNLFCAFVGTGTQMEGELWVRNILLTCFIYCGPFFLTFSALNTVAIAYRSTAALPFGTIVIIIIIWGLVTIPLTVFGGIAGKNNRADFKAPCRTNKYPREIPQLPWYRSTVPQMIMAGFLPFSAIYVE